Protein AF-A0AAN6XYM8-F1 (afdb_monomer)

Mean predicted aligned error: 5.73 Å

Structure (mmCIF, N/CA/C/O backbone):
data_AF-A0AAN6XYM8-F1
#
_entry.id   AF-A0AAN6XYM8-F1
#
loop_
_atom_site.group_PDB
_atom_site.id
_atom_site.type_symbol
_atom_site.label_atom_id
_atom_site.label_alt_id
_atom_site.label_comp_id
_atom_site.label_asym_id
_atom_site.label_entity_id
_atom_site.label_seq_id
_atom_site.pdbx_PDB_ins_code
_atom_site.Cartn_x
_atom_site.Cartn_y
_atom_site.Cartn_z
_atom_site.occupancy
_atom_site.B_iso_or_equiv
_atom_site.auth_seq_id
_atom_site.auth_comp_id
_atom_site.auth_asym_id
_atom_site.auth_atom_id
_atom_site.pdbx_PDB_model_num
ATOM 1 N N . TYR A 1 1 ? -2.468 -4.454 -25.060 1.00 82.56 1 TYR A N 1
ATOM 2 C CA . TYR A 1 1 ? -3.613 -3.528 -25.065 1.00 82.56 1 TYR A CA 1
ATOM 3 C C . TYR A 1 1 ? -3.500 -2.537 -23.907 1.00 82.56 1 TYR A C 1
ATOM 5 O O . TYR A 1 1 ? -3.213 -1.387 -24.192 1.00 82.56 1 TYR A O 1
ATOM 13 N N . GLU A 1 2 ? -3.559 -2.964 -22.637 1.00 93.38 2 GLU A N 1
ATOM 14 C CA . GLU A 1 2 ? -3.487 -2.045 -21.475 1.00 93.38 2 GLU A CA 1
ATOM 15 C C . GLU A 1 2 ? -2.276 -1.099 -21.460 1.00 93.38 2 GLU A C 1
ATOM 17 O O . GLU A 1 2 ? -2.447 0.108 -21.373 1.00 93.38 2 GLU A O 1
ATOM 22 N N . LEU A 1 3 ? -1.048 -1.600 -21.639 1.00 94.38 3 LEU A N 1
ATOM 23 C CA . LEU A 1 3 ? 0.147 -0.735 -21.635 1.00 94.38 3 LEU A CA 1
ATOM 24 C C . LEU A 1 3 ? 0.141 0.311 -22.767 1.00 94.38 3 LEU A C 1
ATOM 26 O O . LEU A 1 3 ? 0.687 1.397 -22.599 1.00 94.38 3 LEU A O 1
ATOM 30 N N . ALA A 1 4 ? -0.511 0.014 -23.898 1.00 94.62 4 ALA A N 1
ATOM 31 C CA . ALA A 1 4 ? -0.698 0.988 -24.972 1.00 94.62 4 ALA A CA 1
ATOM 32 C C . ALA A 1 4 ? -1.740 2.050 -24.585 1.00 94.62 4 ALA A C 1
ATOM 34 O O . ALA A 1 4 ? -1.499 3.231 -24.813 1.00 94.62 4 ALA A O 1
ATOM 35 N N . ARG A 1 5 ? -2.837 1.654 -23.922 1.00 95.88 5 ARG A N 1
ATOM 36 C CA . ARG A 1 5 ? -3.816 2.594 -23.354 1.00 95.88 5 ARG A CA 1
ATOM 37 C C . ARG A 1 5 ? -3.148 3.546 -22.356 1.00 95.88 5 ARG A C 1
ATOM 39 O O . ARG A 1 5 ? -3.278 4.756 -22.504 1.00 95.88 5 ARG A O 1
ATOM 46 N N . ILE A 1 6 ? -2.374 3.014 -21.405 1.00 96.06 6 ILE A N 1
ATOM 47 C CA . ILE A 1 6 ? -1.662 3.814 -20.392 1.00 96.06 6 ILE A CA 1
ATOM 48 C C . ILE A 1 6 ? -0.701 4.810 -21.055 1.00 96.06 6 ILE A C 1
ATOM 50 O O . ILE A 1 6 ? -0.651 5.981 -20.681 1.00 96.06 6 ILE A O 1
ATOM 54 N N . ARG A 1 7 ? 0.042 4.360 -22.074 1.00 96.25 7 ARG A N 1
ATOM 55 C CA . ARG A 1 7 ? 0.920 5.223 -22.873 1.00 96.25 7 ARG A CA 1
ATOM 56 C C . ARG A 1 7 ? 0.151 6.371 -23.518 1.00 96.25 7 ARG A C 1
ATOM 58 O O . ARG A 1 7 ? 0.602 7.510 -23.449 1.00 96.25 7 ARG A O 1
ATOM 65 N N . ASP A 1 8 ? -0.960 6.066 -24.180 1.00 95.75 8 ASP A N 1
ATOM 66 C CA . ASP A 1 8 ? -1.723 7.044 -24.954 1.00 95.75 8 ASP A CA 1
ATOM 67 C C . ASP A 1 8 ? -2.392 8.077 -24.038 1.00 95.75 8 ASP A C 1
ATOM 69 O O . ASP A 1 8 ? -2.324 9.275 -24.319 1.00 95.75 8 ASP A O 1
ATOM 73 N N . GLU A 1 9 ? -2.930 7.644 -22.894 1.00 94.69 9 GLU A N 1
ATOM 74 C CA . GLU A 1 9 ? -3.459 8.533 -21.855 1.00 94.69 9 GLU A CA 1
ATOM 75 C C . GLU A 1 9 ? -2.376 9.453 -21.278 1.00 94.69 9 GLU A C 1
ATOM 77 O O . GLU A 1 9 ? -2.573 10.669 -21.215 1.00 94.69 9 GLU A O 1
ATOM 82 N N . TYR A 1 10 ? -1.210 8.904 -20.921 1.00 95.12 10 TYR A N 1
ATOM 83 C CA . TYR A 1 10 ? -0.074 9.688 -20.431 1.00 95.12 10 TYR A CA 1
ATOM 84 C C . TYR A 1 10 ? 0.408 10.703 -21.477 1.00 95.12 10 TYR A C 1
ATOM 86 O O . TYR A 1 10 ? 0.536 11.893 -21.192 1.00 95.12 10 TYR A O 1
ATOM 94 N N . ASN A 1 11 ? 0.591 10.264 -22.725 1.00 95.75 11 ASN A N 1
ATOM 95 C CA . ASN A 1 11 ? 1.014 11.106 -23.845 1.00 95.75 11 ASN A CA 1
ATOM 96 C C . ASN A 1 11 ? 0.003 12.205 -24.208 1.00 95.75 11 ASN A C 1
ATOM 98 O O . ASN A 1 11 ? 0.381 13.178 -24.872 1.00 95.75 11 ASN A O 1
ATOM 102 N N . GLY A 1 12 ? -1.267 12.045 -23.828 1.00 94.69 12 GLY A N 1
ATOM 103 C CA . GLY A 1 12 ? -2.309 13.061 -23.964 1.00 94.69 12 GLY A CA 1
ATOM 104 C C . GLY A 1 12 ? -2.225 14.175 -22.917 1.00 94.69 12 GLY A C 1
ATOM 105 O O . GLY A 1 12 ? -2.759 15.256 -23.147 1.00 94.69 12 GLY A O 1
ATOM 106 N N . GLN A 1 13 ? -1.536 13.939 -21.797 1.00 93.19 13 GLN A N 1
ATOM 107 C CA . GLN A 1 13 ? -1.471 14.856 -20.651 1.00 93.19 13 GLN A CA 1
ATOM 108 C C . GLN A 1 13 ? -0.121 15.577 -20.522 1.00 93.19 13 GLN A C 1
ATOM 110 O O . GLN A 1 13 ? -0.019 16.542 -19.766 1.00 93.19 13 GLN A O 1
ATOM 115 N N . VAL A 1 14 ? 0.912 15.138 -21.253 1.00 93.00 14 VAL A N 1
ATOM 116 C CA . VAL A 1 14 ? 2.281 15.667 -21.127 1.00 93.00 14 VAL A CA 1
ATOM 117 C C . VAL A 1 14 ? 2.800 16.351 -22.404 1.00 93.00 14 VAL A C 1
ATOM 119 O O . VAL A 1 14 ? 2.387 16.004 -23.519 1.00 93.00 14 VAL A O 1
ATOM 122 N N . PRO A 1 15 ? 3.747 17.304 -22.281 1.00 93.06 15 PRO A N 1
ATOM 123 C CA . PRO A 1 15 ? 4.429 17.913 -23.423 1.00 93.06 15 PRO A CA 1
ATOM 124 C C . PRO A 1 15 ? 5.176 16.893 -24.295 1.00 93.06 15 PRO A C 1
ATOM 126 O O . PRO A 1 15 ? 5.577 15.831 -23.823 1.00 93.06 15 PRO A O 1
ATOM 129 N N . LEU A 1 16 ? 5.440 17.246 -25.561 1.00 91.62 16 LEU A N 1
ATOM 130 C CA . LEU A 1 16 ? 6.097 16.369 -26.548 1.00 91.62 16 LEU A CA 1
ATOM 131 C C . LEU A 1 16 ? 7.409 15.737 -26.051 1.00 91.62 16 LEU A C 1
ATOM 133 O O . LEU A 1 16 ? 7.640 14.562 -26.313 1.00 91.62 16 LEU A O 1
ATOM 137 N N . TYR A 1 17 ? 8.237 16.483 -25.314 1.00 90.62 17 TYR A N 1
ATOM 138 C CA . TYR A 1 17 ? 9.530 16.000 -24.809 1.00 90.62 17 TYR A CA 1
ATOM 139 C C . TYR A 1 17 ? 9.411 14.958 -23.683 1.00 90.62 17 TYR A C 1
ATOM 141 O O . TYR A 1 17 ? 10.385 14.274 -23.384 1.00 90.62 17 TYR A O 1
ATOM 149 N N . SER A 1 18 ? 8.239 14.835 -23.055 1.00 90.88 18 SER A N 1
ATOM 150 C CA . SER A 1 18 ? 7.957 13.849 -22.006 1.00 90.88 18 SER A CA 1
ATOM 151 C C . SER A 1 18 ? 7.205 12.628 -22.531 1.00 90.88 18 SER A C 1
ATOM 153 O O . SER A 1 18 ? 6.975 11.693 -21.770 1.00 90.88 18 SER A O 1
ATOM 155 N N . LYS A 1 19 ? 6.799 12.615 -23.808 1.00 95.38 19 LYS A N 1
ATOM 156 C CA . LYS A 1 19 ? 5.997 11.521 -24.362 1.00 95.38 19 LYS A CA 1
ATOM 157 C C . LYS A 1 19 ? 6.797 10.227 -24.464 1.00 95.38 19 LYS A C 1
ATOM 159 O O . LYS A 1 19 ? 7.953 10.204 -24.879 1.00 95.38 19 LYS A O 1
ATOM 164 N N . LEU A 1 20 ? 6.124 9.128 -24.161 1.00 95.75 20 LEU A N 1
ATOM 165 C CA . LEU A 1 20 ? 6.599 7.775 -24.404 1.00 95.75 20 LEU A CA 1
ATOM 166 C C . LEU A 1 20 ? 6.510 7.458 -25.909 1.00 95.75 20 LEU A C 1
ATOM 168 O O . LEU A 1 20 ? 5.529 7.841 -26.556 1.00 95.75 20 LEU A O 1
ATOM 172 N N . PRO A 1 21 ? 7.492 6.748 -26.492 1.00 95.44 21 PRO A N 1
ATOM 173 C CA . PRO A 1 21 ? 7.494 6.453 -27.922 1.00 95.44 21 PRO A CA 1
ATOM 174 C C . PRO A 1 21 ? 6.365 5.483 -28.309 1.00 95.44 21 PRO A C 1
ATOM 176 O O . PRO A 1 21 ? 5.918 4.677 -27.497 1.00 95.44 21 PRO A O 1
ATOM 179 N N . LEU A 1 22 ? 5.942 5.493 -29.579 1.00 92.19 22 LEU A N 1
ATOM 180 C CA . LEU A 1 22 ? 4.885 4.596 -30.092 1.00 92.19 22 LEU A CA 1
ATOM 181 C C . LEU A 1 22 ? 5.214 3.101 -29.927 1.00 92.19 22 LEU A C 1
ATOM 183 O O . LEU A 1 22 ? 4.310 2.279 -29.828 1.00 92.19 22 LEU A O 1
ATOM 187 N N . GLY A 1 23 ? 6.499 2.747 -29.875 1.00 92.44 23 GLY A N 1
ATOM 188 C CA . GLY A 1 23 ? 6.964 1.386 -29.597 1.00 92.44 23 GLY A CA 1
ATOM 189 C C . GLY A 1 23 ? 7.074 1.045 -28.108 1.00 92.44 23 GLY A C 1
ATOM 190 O O . GLY A 1 23 ? 7.662 0.020 -27.783 1.00 92.44 23 GLY A O 1
ATOM 191 N N . TRP A 1 24 ? 6.597 1.908 -27.203 1.00 95.38 24 TRP A N 1
ATOM 192 C CA . TRP A 1 24 ? 6.636 1.656 -25.765 1.00 95.38 24 TRP A CA 1
ATOM 193 C C . TRP A 1 24 ? 5.406 0.863 -25.285 1.00 95.38 24 TRP A C 1
ATOM 195 O O . TRP A 1 24 ? 4.282 1.211 -25.668 1.00 95.38 24 TRP A O 1
ATOM 205 N N . PRO A 1 25 ? 5.600 -0.122 -24.387 1.00 95.94 25 PRO A N 1
ATOM 206 C CA . PRO A 1 25 ? 6.879 -0.777 -24.104 1.00 95.94 25 PRO A CA 1
ATOM 207 C C . PRO A 1 25 ? 7.286 -1.704 -25.259 1.00 95.94 25 PRO A C 1
ATOM 209 O O . PRO A 1 25 ? 6.440 -2.134 -26.042 1.00 95.94 25 PRO A O 1
ATOM 212 N N . SER A 1 26 ? 8.582 -2.019 -25.365 1.00 95.38 26 SER A N 1
ATOM 213 C CA . SER A 1 26 ? 9.072 -2.903 -26.428 1.00 95.38 26 SER A CA 1
ATOM 214 C C . SER A 1 26 ? 8.494 -4.315 -26.296 1.00 95.38 26 SER A C 1
ATOM 216 O O . SER A 1 26 ? 8.119 -4.759 -25.207 1.00 95.38 26 SER A O 1
ATOM 218 N N . GLN A 1 27 ? 8.460 -5.058 -27.405 1.00 94.94 27 GLN A N 1
ATOM 219 C CA . GLN A 1 27 ? 7.908 -6.414 -27.411 1.00 94.94 27 GLN A CA 1
ATOM 220 C C . GLN A 1 27 ? 8.649 -7.355 -26.450 1.00 94.94 27 GLN A C 1
ATOM 222 O O . GLN A 1 27 ? 8.017 -8.207 -25.829 1.00 94.94 27 GLN A O 1
ATOM 227 N N . ASP A 1 28 ? 9.963 -7.192 -26.296 1.00 94.75 28 ASP A N 1
ATOM 228 C CA . ASP A 1 28 ? 10.749 -7.996 -25.357 1.00 94.75 28 ASP A CA 1
ATOM 229 C C . ASP A 1 28 ? 10.349 -7.707 -23.910 1.00 94.75 28 ASP A C 1
ATOM 231 O O . ASP A 1 28 ? 10.113 -8.643 -23.153 1.00 94.75 28 ASP A O 1
ATOM 235 N N . VAL A 1 29 ? 10.140 -6.435 -23.548 1.00 95.00 29 VAL A N 1
ATOM 236 C CA . VAL A 1 29 ? 9.629 -6.062 -22.220 1.00 95.00 29 VAL A CA 1
ATOM 237 C C . VAL A 1 29 ? 8.244 -6.661 -21.972 1.00 95.00 29 VAL A C 1
ATOM 239 O O . VAL A 1 29 ? 7.983 -7.173 -20.886 1.00 95.00 29 VAL A O 1
ATOM 242 N N . ILE A 1 30 ? 7.363 -6.667 -22.977 1.00 94.50 30 ILE A N 1
ATOM 243 C CA . ILE A 1 30 ? 6.043 -7.306 -22.863 1.00 94.50 30 ILE A CA 1
ATOM 244 C C . ILE A 1 30 ? 6.183 -8.811 -22.597 1.00 94.50 30 ILE A C 1
ATOM 246 O O . ILE A 1 30 ? 5.493 -9.334 -21.722 1.00 94.50 30 ILE A O 1
ATOM 250 N N . ARG A 1 31 ? 7.075 -9.515 -23.311 1.00 93.44 31 ARG A N 1
ATOM 251 C CA . ARG A 1 31 ? 7.322 -10.950 -23.072 1.00 93.44 31 ARG A CA 1
ATOM 252 C C . ARG A 1 31 ? 7.862 -11.196 -21.667 1.00 93.44 31 ARG A C 1
ATOM 254 O O . ARG A 1 31 ? 7.398 -12.115 -20.999 1.00 93.44 31 ARG A O 1
ATOM 261 N N . THR A 1 32 ? 8.782 -10.357 -21.210 1.00 91.81 32 THR A N 1
ATOM 262 C CA . THR A 1 32 ? 9.345 -10.419 -19.862 1.00 91.81 32 THR A CA 1
ATOM 263 C C . THR A 1 32 ? 8.259 -10.272 -18.792 1.00 91.81 32 THR A C 1
ATOM 265 O O . THR A 1 32 ? 8.143 -11.124 -17.913 1.00 91.81 32 THR A O 1
ATOM 268 N N . LEU A 1 33 ? 7.394 -9.258 -18.900 1.00 92.00 33 LEU A N 1
ATOM 269 C CA . LEU A 1 33 ? 6.266 -9.075 -17.978 1.00 92.00 33 LEU A CA 1
ATOM 270 C C . LEU A 1 33 ? 5.279 -10.251 -18.028 1.00 92.00 33 LEU A C 1
ATOM 272 O O . LEU A 1 33 ? 4.777 -10.680 -16.990 1.00 92.00 33 LEU A O 1
ATOM 276 N N . ALA A 1 34 ? 5.017 -10.801 -19.216 1.00 91.44 34 ALA A N 1
ATOM 277 C CA . ALA A 1 34 ? 4.151 -11.966 -19.369 1.00 91.44 34 ALA A CA 1
ATOM 278 C C . ALA A 1 34 ? 4.729 -13.208 -18.669 1.00 91.44 34 ALA A C 1
ATOM 280 O O . ALA A 1 34 ? 3.985 -13.947 -18.031 1.00 91.44 34 ALA A O 1
ATOM 281 N N . GLN A 1 35 ? 6.047 -13.416 -18.725 1.00 88.94 35 GLN A N 1
ATOM 282 C CA . GLN A 1 35 ? 6.719 -14.500 -17.998 1.00 88.94 35 GLN A CA 1
ATOM 283 C C . GLN A 1 35 ? 6.671 -14.297 -16.479 1.00 88.94 35 GLN A C 1
ATOM 285 O O . GLN A 1 35 ? 6.467 -15.255 -15.733 1.00 88.94 35 GLN A O 1
ATOM 290 N N . MET A 1 36 ? 6.817 -13.056 -16.008 1.00 86.88 36 MET A N 1
ATOM 291 C CA . MET A 1 36 ? 6.668 -12.735 -14.584 1.00 86.88 36 MET A CA 1
ATOM 292 C C . MET A 1 36 ? 5.251 -13.031 -14.078 1.00 86.88 36 MET A C 1
ATOM 294 O O . MET A 1 36 ? 5.099 -13.515 -12.958 1.00 86.88 36 MET A O 1
ATOM 298 N N . ALA A 1 37 ? 4.238 -12.819 -14.923 1.00 89.00 37 ALA A N 1
ATOM 299 C CA . ALA A 1 37 ? 2.838 -13.074 -14.600 1.00 89.00 37 ALA A CA 1
ATOM 300 C C . ALA A 1 37 ? 2.472 -14.561 -14.484 1.00 89.00 37 ALA A C 1
ATOM 302 O O . ALA A 1 37 ? 1.377 -14.874 -14.028 1.00 89.00 37 ALA A O 1
ATOM 303 N N . VAL A 1 38 ? 3.342 -15.491 -14.8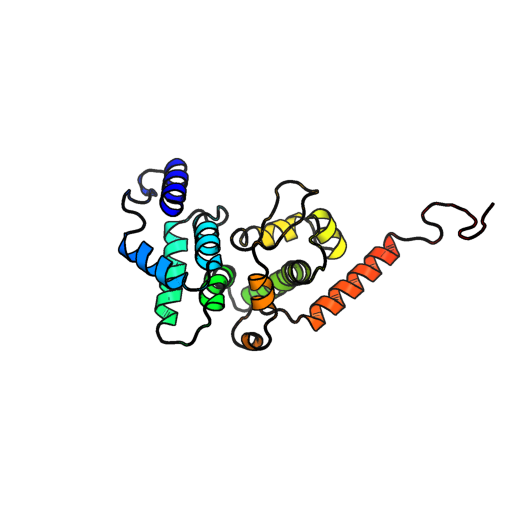86 1.00 84.25 38 VAL A N 1
ATOM 304 C CA . VAL A 1 38 ? 3.074 -16.927 -14.743 1.00 84.25 38 VAL A CA 1
ATOM 305 C C . VAL A 1 38 ? 3.638 -17.43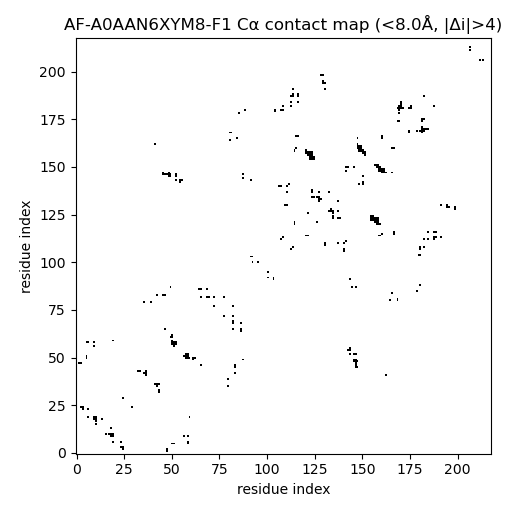1 -13.407 1.00 84.25 38 VAL A C 1
ATOM 307 O O . VAL A 1 38 ? 4.831 -17.228 -13.136 1.00 84.25 38 VAL A O 1
ATOM 310 N N . PRO A 1 39 ? 2.827 -18.112 -12.568 1.00 81.69 39 PRO A N 1
ATOM 311 C CA . PRO A 1 39 ? 1.390 -18.426 -12.720 1.00 81.69 39 PRO A CA 1
ATOM 312 C C . PRO A 1 39 ? 0.425 -17.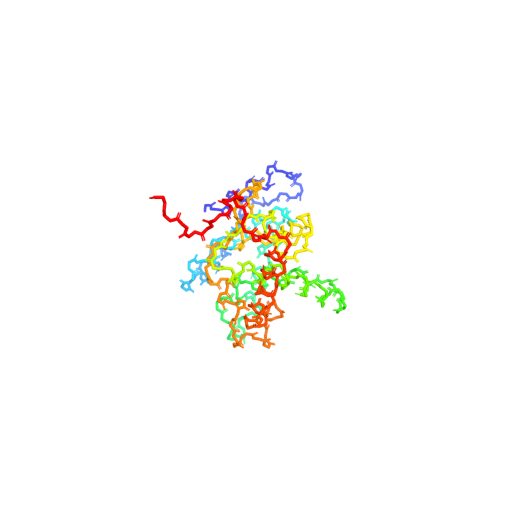377 -12.116 1.00 81.69 39 PRO A C 1
ATOM 314 O O . PRO A 1 39 ? -0.786 -17.590 -12.088 1.00 81.69 39 PRO A O 1
ATOM 317 N N . LEU A 1 40 ? 0.931 -16.266 -11.579 1.00 83.31 40 LEU A N 1
ATOM 318 C CA . LEU A 1 40 ? 0.146 -15.271 -10.845 1.00 83.31 40 LEU A CA 1
ATOM 319 C C . LEU A 1 40 ? -0.530 -14.240 -11.753 1.00 83.31 40 LEU A C 1
ATOM 321 O O . LEU A 1 40 ? -0.020 -13.144 -11.976 1.00 83.31 40 LEU A O 1
ATOM 325 N N . PHE A 1 41 ? -1.756 -14.543 -12.179 1.00 78.31 41 PHE A N 1
ATOM 326 C CA . PHE A 1 41 ? -2.600 -13.627 -12.961 1.00 78.31 41 PHE A CA 1
ATOM 327 C C . PHE A 1 41 ? -2.777 -12.235 -12.321 1.00 78.31 41 PHE A C 1
ATOM 329 O O . PHE A 1 41 ? -2.940 -11.242 -13.031 1.00 78.31 41 PHE A O 1
ATOM 336 N N . ILE A 1 42 ? -2.682 -12.139 -10.988 1.00 88.25 42 ILE A N 1
ATOM 337 C CA . ILE A 1 42 ? -2.740 -10.871 -10.245 1.00 88.25 42 ILE A CA 1
ATOM 338 C C . ILE A 1 42 ? -1.596 -9.915 -10.596 1.00 88.25 42 ILE A C 1
ATOM 340 O O . ILE A 1 42 ? -1.770 -8.700 -10.490 1.00 88.25 42 ILE A O 1
ATOM 344 N N . PHE A 1 43 ? -0.446 -10.442 -11.028 1.00 91.94 43 PHE A N 1
ATOM 345 C CA . PHE A 1 43 ? 0.752 -9.658 -11.303 1.00 91.94 43 PHE A CA 1
ATOM 346 C C . PHE A 1 43 ? 0.495 -8.686 -12.448 1.00 91.94 43 PHE A C 1
ATOM 348 O O . PHE A 1 43 ? 0.723 -7.492 -12.298 1.00 91.94 43 PHE A O 1
ATOM 355 N N . ALA A 1 44 ? -0.055 -9.171 -13.567 1.00 91.56 44 ALA A N 1
ATOM 356 C CA . ALA A 1 44 ? -0.290 -8.344 -14.748 1.00 91.56 44 ALA A CA 1
ATOM 357 C C . ALA A 1 44 ? -1.225 -7.163 -14.442 1.00 91.56 44 ALA A C 1
ATOM 359 O O . ALA A 1 44 ? -0.926 -6.027 -14.813 1.00 91.56 44 ALA A O 1
ATOM 360 N N . ALA A 1 45 ? -2.323 -7.418 -13.722 1.00 93.44 45 ALA A N 1
ATOM 361 C CA . ALA A 1 45 ? -3.263 -6.374 -13.323 1.00 93.44 45 ALA A CA 1
ATOM 362 C C . ALA A 1 45 ? -2.623 -5.379 -12.341 1.00 93.44 45 ALA A C 1
ATOM 364 O O . ALA A 1 45 ? -2.738 -4.172 -12.532 1.00 93.44 45 ALA A O 1
ATOM 365 N N . THR A 1 46 ? -1.909 -5.875 -11.328 1.00 94.94 46 THR A N 1
ATOM 366 C CA . THR A 1 46 ? -1.207 -5.044 -10.335 1.00 94.94 46 THR A CA 1
ATOM 367 C C . THR A 1 46 ? -0.151 -4.155 -10.992 1.00 94.94 46 THR A C 1
ATOM 369 O O . THR A 1 46 ? -0.097 -2.959 -10.723 1.00 94.94 46 THR A O 1
ATOM 372 N N . VAL A 1 47 ? 0.633 -4.706 -11.922 1.00 94.19 47 VAL A N 1
ATOM 373 C CA . VAL A 1 47 ? 1.641 -3.973 -12.697 1.00 94.19 47 VAL A CA 1
ATOM 374 C C . VAL A 1 47 ? 1.011 -2.901 -13.576 1.00 94.19 47 VAL A C 1
ATOM 376 O O . VAL A 1 47 ? 1.520 -1.785 -13.612 1.00 94.19 47 VAL A O 1
ATOM 379 N N . CYS A 1 48 ? -0.094 -3.197 -14.266 1.00 95.06 48 CYS A N 1
ATOM 380 C CA . CYS A 1 48 ? -0.777 -2.180 -15.068 1.00 95.06 48 CYS A CA 1
ATOM 381 C C . CYS A 1 48 ? -1.258 -1.022 -14.183 1.00 95.06 48 CYS A C 1
ATOM 383 O O . CYS A 1 48 ? -0.951 0.128 -14.494 1.00 95.06 48 CYS A O 1
ATOM 385 N N . ARG A 1 49 ? -1.895 -1.326 -13.040 1.00 95.06 49 ARG A N 1
ATOM 386 C CA . ARG A 1 49 ? -2.332 -0.302 -12.076 1.00 95.06 49 ARG A CA 1
ATOM 387 C C . ARG A 1 49 ? -1.169 0.494 -11.485 1.00 95.06 49 ARG A C 1
ATOM 389 O O . ARG A 1 49 ? -1.277 1.691 -11.258 1.00 95.06 49 ARG A O 1
ATOM 396 N N . PHE A 1 50 ? -0.039 -0.163 -11.248 1.00 94.88 50 PHE A N 1
ATOM 397 C CA . PHE A 1 50 ? 1.170 0.483 -10.747 1.00 94.88 50 PHE A CA 1
ATOM 398 C C . PHE A 1 50 ? 1.794 1.442 -11.765 1.00 94.88 50 PHE A C 1
ATOM 400 O O . PHE A 1 50 ? 2.219 2.541 -11.412 1.00 94.88 50 PHE A O 1
ATOM 407 N N . ILE A 1 51 ? 1.829 1.040 -13.034 1.00 95.50 51 ILE A N 1
ATOM 408 C CA . ILE A 1 51 ? 2.366 1.852 -14.128 1.00 95.50 51 ILE A CA 1
ATOM 409 C C . ILE A 1 51 ? 1.461 3.057 -14.422 1.00 95.50 51 ILE A C 1
ATOM 411 O O . ILE A 1 51 ? 1.971 4.129 -14.743 1.00 95.50 51 ILE A O 1
ATOM 415 N N . GLU A 1 52 ? 0.141 2.903 -14.304 1.00 93.69 52 GLU A N 1
ATOM 416 C CA . GLU A 1 52 ? -0.828 3.985 -14.532 1.00 93.69 52 GLU A CA 1
ATOM 417 C C . GLU A 1 52 ? -1.082 4.878 -13.307 1.00 93.69 52 GLU A C 1
ATOM 419 O O . GLU A 1 52 ? -1.863 5.827 -13.398 1.00 93.69 52 GLU A O 1
ATOM 424 N N . ASP A 1 53 ? -0.437 4.596 -12.170 1.00 90.31 53 ASP A N 1
ATOM 425 C CA . ASP A 1 53 ? -0.687 5.304 -10.918 1.00 90.31 53 ASP A CA 1
ATOM 426 C C . ASP A 1 53 ? -0.386 6.808 -11.052 1.00 90.31 53 ASP A C 1
ATOM 428 O O . ASP A 1 53 ? 0.760 7.261 -11.203 1.00 90.31 53 ASP A O 1
ATOM 432 N N . LYS A 1 54 ? -1.457 7.600 -10.965 1.00 85.75 54 LYS A N 1
ATOM 433 C CA . LYS A 1 54 ? -1.433 9.055 -11.128 1.00 85.75 54 LYS A CA 1
ATOM 434 C C . LYS A 1 54 ? -0.631 9.750 -10.036 1.00 85.75 54 LYS A C 1
ATOM 436 O O . LYS A 1 54 ? -0.070 10.811 -10.309 1.00 85.75 54 LYS A O 1
ATOM 441 N N . ALA A 1 55 ? -0.515 9.158 -8.844 1.00 85.12 55 ALA A N 1
ATOM 442 C CA . ALA A 1 55 ? 0.290 9.724 -7.763 1.00 85.12 55 ALA A CA 1
ATOM 443 C C . ALA A 1 55 ? 1.771 9.858 -8.154 1.00 85.12 55 ALA A C 1
ATOM 445 O O . ALA A 1 55 ? 2.463 10.748 -7.664 1.00 85.12 55 ALA A O 1
ATOM 446 N N . TRP A 1 56 ? 2.239 9.017 -9.081 1.00 84.12 56 TRP A N 1
ATOM 447 C CA . TRP A 1 56 ? 3.622 9.010 -9.552 1.00 84.12 56 TRP A CA 1
ATOM 448 C C . TRP A 1 56 ? 3.806 9.646 -10.929 1.00 84.12 56 TRP A C 1
ATOM 450 O O . TRP A 1 56 ? 4.910 10.096 -11.234 1.00 84.12 56 TRP A O 1
ATOM 460 N N . SER A 1 57 ? 2.752 9.687 -11.758 1.00 83.38 57 SER A N 1
ATOM 461 C CA . SER A 1 57 ? 2.729 10.384 -13.059 1.00 83.38 57 SER A CA 1
ATOM 462 C C . SER A 1 57 ? 3.949 10.083 -13.953 1.00 83.38 57 SER A C 1
ATOM 464 O O . SER A 1 57 ? 4.476 10.958 -14.642 1.00 83.38 57 SER A O 1
ATOM 466 N N . ASN A 1 58 ? 4.436 8.837 -13.929 1.00 91.00 58 ASN A N 1
ATOM 467 C CA . ASN A 1 58 ? 5.646 8.427 -14.645 1.00 91.00 58 ASN A CA 1
ATOM 468 C C . ASN A 1 58 ? 5.603 6.941 -15.060 1.00 91.00 58 ASN A C 1
ATOM 470 O O . ASN A 1 58 ? 6.329 6.123 -14.484 1.00 91.00 58 ASN A O 1
ATOM 474 N N . PRO A 1 59 ? 4.798 6.564 -16.074 1.00 94.94 59 PRO A N 1
ATOM 475 C CA . PRO A 1 59 ? 4.657 5.164 -16.483 1.00 94.94 59 PRO A CA 1
ATOM 476 C C . PRO A 1 59 ? 5.983 4.523 -16.908 1.00 94.94 59 PRO A C 1
ATOM 478 O O . PRO A 1 59 ? 6.259 3.369 -16.580 1.00 94.94 59 PRO A O 1
ATOM 481 N N . GLY A 1 60 ? 6.845 5.285 -17.592 1.00 94.94 60 GLY A N 1
ATOM 482 C CA . GLY A 1 60 ? 8.173 4.822 -17.998 1.00 94.94 60 GLY A CA 1
ATOM 483 C C . GLY A 1 60 ? 9.068 4.486 -16.803 1.00 94.94 60 GLY A C 1
ATOM 484 O O . GLY A 1 60 ? 9.693 3.426 -16.777 1.00 94.94 60 GLY A O 1
ATOM 485 N N . GLY A 1 61 ? 9.091 5.355 -15.790 1.00 93.75 61 GLY A N 1
ATOM 486 C CA . GLY A 1 61 ? 9.827 5.123 -14.548 1.00 93.75 61 GLY A CA 1
ATOM 487 C C . GLY A 1 61 ? 9.262 3.967 -13.725 1.00 93.75 61 GLY A C 1
ATOM 488 O O . GLY A 1 61 ? 10.037 3.155 -13.227 1.00 93.75 61 GLY A O 1
ATOM 489 N N . GLN A 1 62 ? 7.936 3.842 -13.626 1.00 95.00 62 GLN A N 1
ATOM 490 C CA . GLN A 1 62 ? 7.303 2.730 -12.906 1.00 95.00 62 GLN A CA 1
ATOM 491 C C . GLN A 1 62 ? 7.601 1.381 -13.558 1.00 95.00 62 GLN A C 1
ATOM 493 O O . GLN A 1 62 ? 7.992 0.434 -12.876 1.00 95.00 62 GLN A O 1
ATOM 498 N N . LEU A 1 63 ? 7.517 1.307 -14.889 1.00 95.81 63 LEU A N 1
ATOM 499 C CA . LEU A 1 63 ? 7.917 0.112 -15.624 1.00 95.81 63 LEU A CA 1
ATOM 500 C C . LEU A 1 63 ? 9.392 -0.227 -15.380 1.00 95.81 63 LEU A C 1
ATOM 502 O O . LEU A 1 63 ? 9.730 -1.388 -15.152 1.00 95.81 63 LEU A O 1
ATOM 506 N N . LYS A 1 64 ? 10.271 0.782 -15.382 1.00 94.00 64 LYS A N 1
ATOM 507 C CA . LYS A 1 64 ? 11.696 0.584 -15.109 1.00 94.00 64 LYS A CA 1
ATOM 508 C C . LYS A 1 64 ? 11.929 -0.024 -13.723 1.00 94.00 64 LYS A C 1
ATOM 510 O O . LYS A 1 64 ? 12.701 -0.970 -13.625 1.00 94.00 64 LYS A O 1
ATOM 515 N N . LYS A 1 65 ? 11.231 0.448 -12.682 1.00 92.31 65 LYS A N 1
ATOM 51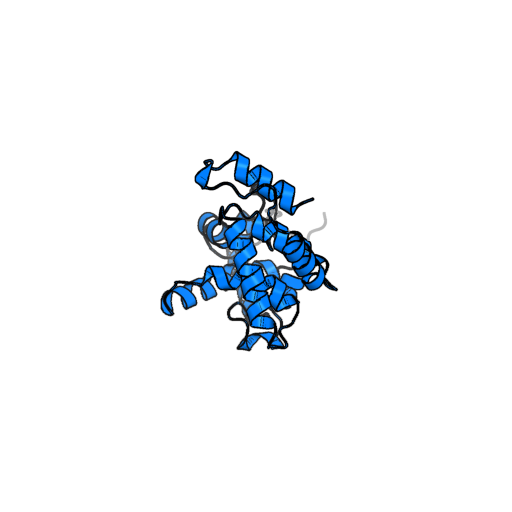6 C CA . LYS A 1 65 ? 11.340 -0.114 -11.322 1.00 92.31 65 LYS A CA 1
ATOM 517 C C . LYS A 1 65 ? 10.974 -1.599 -11.276 1.00 92.31 65 LYS A C 1
ATOM 519 O O . LYS A 1 65 ? 11.684 -2.366 -10.636 1.00 92.31 65 LYS A O 1
ATOM 524 N N . ILE A 1 66 ? 9.909 -2.016 -11.970 1.00 92.44 66 ILE A N 1
ATOM 525 C CA . ILE A 1 66 ? 9.506 -3.435 -12.039 1.00 92.44 66 ILE A CA 1
ATOM 526 C C . ILE A 1 66 ? 10.622 -4.282 -12.663 1.00 92.44 66 ILE A C 1
ATOM 528 O O . ILE A 1 66 ? 10.983 -5.328 -12.127 1.00 92.44 66 ILE A O 1
ATOM 532 N N . LEU A 1 67 ? 11.190 -3.813 -13.778 1.00 91.50 67 LEU A N 1
ATOM 533 C CA . LEU A 1 67 ? 12.262 -4.515 -14.488 1.00 91.50 67 LEU A CA 1
ATOM 534 C C . LEU A 1 67 ? 13.568 -4.549 -13.680 1.00 91.50 67 LEU A C 1
ATOM 536 O O . LEU A 1 67 ? 14.254 -5.567 -13.661 1.00 91.50 67 LEU A O 1
ATOM 540 N N . GLU A 1 68 ? 13.903 -3.465 -12.978 1.00 88.88 68 GLU A N 1
ATOM 541 C CA . GLU A 1 68 ? 15.046 -3.420 -12.059 1.00 88.88 68 GLU A CA 1
ATOM 542 C C . GLU A 1 68 ? 14.864 -4.409 -10.901 1.00 88.88 68 GLU A C 1
ATOM 544 O O . GLU A 1 68 ? 15.821 -5.086 -10.524 1.00 88.88 68 GLU A O 1
ATOM 549 N N . TYR A 1 69 ? 13.646 -4.534 -10.363 1.00 85.50 69 TYR A N 1
ATOM 550 C CA . TYR A 1 69 ? 13.342 -5.530 -9.339 1.00 85.50 69 TYR A CA 1
ATOM 551 C C . TYR A 1 69 ? 13.560 -6.939 -9.878 1.00 85.50 69 TYR A C 1
ATOM 553 O O . TYR A 1 69 ? 14.310 -7.710 -9.290 1.00 85.50 69 TYR A O 1
ATOM 561 N N . GLN A 1 70 ? 13.000 -7.249 -11.048 1.00 83.06 70 GLN A N 1
ATOM 562 C CA . GLN A 1 70 ? 13.188 -8.543 -11.698 1.00 83.06 70 GLN A CA 1
ATOM 563 C C . GLN A 1 70 ? 14.669 -8.879 -11.927 1.00 83.06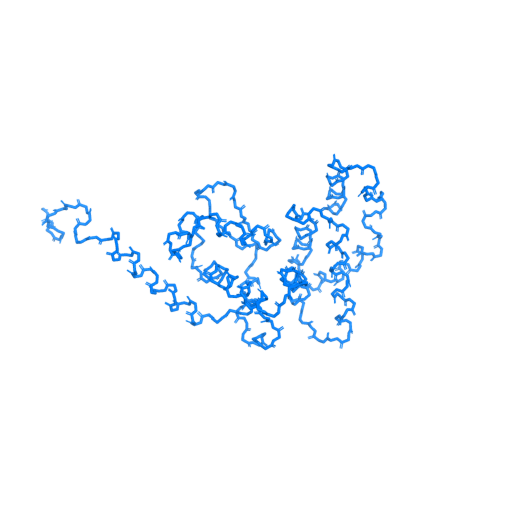 70 GLN A C 1
ATOM 565 O O . GLN A 1 70 ? 15.087 -10.003 -11.667 1.00 83.06 70 GLN A O 1
ATOM 570 N N . ALA A 1 71 ? 15.471 -7.916 -12.386 1.00 81.75 71 ALA A N 1
ATOM 571 C CA . ALA A 1 71 ? 16.896 -8.126 -12.628 1.00 81.75 71 ALA A CA 1
ATOM 572 C C . ALA A 1 71 ? 17.668 -8.432 -11.334 1.00 81.75 71 ALA A C 1
ATOM 574 O O . ALA A 1 71 ? 18.496 -9.336 -11.323 1.00 81.75 71 ALA A O 1
ATOM 575 N N . LYS A 1 72 ? 17.355 -7.741 -10.227 1.00 75.62 72 LYS A N 1
ATOM 576 C CA . LYS A 1 72 ? 17.914 -8.049 -8.894 1.00 75.62 72 LYS A CA 1
ATOM 577 C C . LYS A 1 72 ? 17.499 -9.430 -8.387 1.00 75.62 72 LYS A C 1
ATOM 579 O O . LYS A 1 72 ? 18.195 -10.027 -7.576 1.00 75.62 72 LYS A O 1
ATOM 584 N N . THR A 1 73 ? 16.357 -9.909 -8.864 1.00 66.31 73 THR A N 1
ATOM 585 C CA . THR A 1 73 ? 15.730 -11.150 -8.419 1.00 66.31 73 THR A CA 1
ATOM 586 C C . THR A 1 73 ? 16.277 -12.387 -9.132 1.00 66.31 73 THR A C 1
ATOM 588 O O . THR A 1 73 ? 16.109 -13.490 -8.630 1.00 66.31 73 THR A O 1
ATOM 591 N N . PHE A 1 74 ? 16.948 -12.234 -10.279 1.00 58.12 74 PHE A N 1
ATOM 592 C CA . PHE A 1 74 ? 17.446 -13.365 -11.078 1.00 58.12 74 PHE A CA 1
ATOM 593 C C . PHE A 1 74 ? 18.459 -14.261 -10.332 1.00 58.12 74 PHE A C 1
ATOM 595 O O . PHE A 1 74 ? 18.599 -15.423 -10.698 1.00 58.12 74 PHE A O 1
ATOM 602 N N . ASP A 1 75 ? 19.095 -13.744 -9.271 1.00 50.81 75 ASP A N 1
ATOM 603 C CA . ASP A 1 75 ? 20.038 -14.459 -8.391 1.00 50.81 75 ASP A CA 1
ATOM 604 C C . ASP A 1 75 ? 19.419 -14.920 -7.050 1.00 50.81 75 ASP A C 1
ATOM 606 O O . ASP A 1 75 ? 20.111 -15.492 -6.207 1.00 50.81 75 ASP A O 1
ATOM 610 N N . SER A 1 76 ? 18.124 -14.676 -6.810 1.00 55.72 76 SER A N 1
ATOM 611 C CA . SER A 1 76 ? 17.471 -14.970 -5.527 1.00 55.72 76 SER A CA 1
ATOM 612 C C . SER A 1 76 ? 16.163 -15.745 -5.693 1.00 55.72 76 SER A C 1
ATOM 614 O O . SER A 1 76 ? 15.348 -15.415 -6.549 1.00 55.72 76 SER A O 1
ATOM 616 N N . GLU A 1 77 ? 15.903 -16.693 -4.791 1.00 56.75 77 GLU A N 1
ATOM 617 C CA . GLU A 1 77 ? 14.600 -17.349 -4.582 1.00 56.75 77 GLU A CA 1
ATOM 618 C C . GLU A 1 77 ? 13.569 -16.365 -3.974 1.00 56.75 77 GLU A C 1
ATOM 620 O O . GLU A 1 77 ? 13.024 -16.604 -2.894 1.00 56.75 77 GLU A O 1
ATOM 625 N N . LEU A 1 78 ? 13.348 -15.198 -4.592 1.00 63.91 78 LEU A N 1
ATOM 626 C CA . LEU A 1 78 ? 12.226 -14.342 -4.204 1.00 63.91 78 LEU A CA 1
ATOM 627 C C . LEU A 1 78 ? 10.939 -15.004 -4.675 1.00 63.91 78 LEU A C 1
ATOM 629 O O . LEU A 1 78 ? 10.801 -15.440 -5.823 1.00 63.91 78 LEU A O 1
ATOM 633 N N . ASP A 1 79 ? 9.977 -15.033 -3.769 1.00 79.62 79 ASP A N 1
ATOM 634 C CA . ASP A 1 79 ? 8.644 -15.500 -4.076 1.00 79.62 79 ASP A CA 1
ATOM 635 C C . ASP A 1 79 ? 7.994 -14.519 -5.064 1.00 79.62 79 ASP A C 1
ATOM 637 O O . ASP A 1 79 ? 8.251 -13.314 -5.085 1.00 79.62 79 ASP A O 1
ATOM 641 N N . LYS A 1 80 ? 7.126 -15.023 -5.930 1.00 83.12 80 LYS A N 1
ATOM 642 C CA . LYS A 1 80 ? 6.462 -14.231 -6.963 1.00 83.12 80 LYS A CA 1
ATOM 643 C C . LYS A 1 80 ? 5.592 -13.109 -6.384 1.00 83.12 80 LYS A C 1
ATOM 645 O O . LYS A 1 80 ? 5.383 -12.094 -7.053 1.00 83.12 80 LYS A O 1
ATOM 650 N N . LEU A 1 81 ? 5.095 -13.264 -5.155 1.00 89.06 81 LEU A N 1
ATOM 651 C CA . LEU A 1 81 ? 4.417 -12.180 -4.437 1.00 89.06 81 LEU A CA 1
ATOM 652 C C . LEU A 1 81 ? 5.378 -11.038 -4.087 1.00 89.06 81 LEU A C 1
ATOM 654 O O . LEU A 1 81 ? 4.987 -9.877 -4.188 1.00 89.06 81 LEU A O 1
ATOM 658 N N . ASP A 1 82 ? 6.642 -11.344 -3.789 1.00 89.62 82 ASP A N 1
ATOM 659 C CA . ASP A 1 82 ? 7.678 -10.337 -3.544 1.00 89.62 82 ASP A CA 1
ATOM 660 C C . ASP A 1 82 ? 7.894 -9.501 -4.813 1.00 89.62 82 ASP A C 1
ATOM 662 O O . ASP A 1 82 ? 7.809 -8.274 -4.780 1.00 89.62 82 ASP A O 1
ATOM 666 N N . ALA A 1 83 ? 8.044 -10.168 -5.964 1.00 87.00 83 ALA A N 1
ATOM 667 C CA . ALA A 1 83 ? 8.165 -9.510 -7.268 1.00 87.00 83 ALA A CA 1
ATOM 668 C C . ALA A 1 83 ? 6.915 -8.700 -7.667 1.00 87.00 83 ALA A C 1
ATOM 670 O O . ALA A 1 83 ? 7.005 -7.804 -8.507 1.00 87.00 83 ALA A O 1
ATOM 671 N N . THR A 1 84 ? 5.753 -9.012 -7.083 1.00 91.00 84 THR A N 1
ATOM 672 C CA . THR A 1 84 ? 4.494 -8.296 -7.328 1.00 91.00 84 THR A CA 1
ATOM 673 C C . THR A 1 84 ? 4.375 -7.046 -6.454 1.00 91.00 84 THR A C 1
ATOM 675 O O . THR A 1 84 ? 4.000 -5.991 -6.960 1.00 91.00 84 THR A O 1
ATOM 678 N N . TYR A 1 85 ? 4.680 -7.148 -5.156 1.00 94.06 85 TYR A N 1
ATOM 679 C CA . TYR A 1 85 ? 4.343 -6.112 -4.174 1.00 94.06 85 TYR A CA 1
ATOM 680 C C . TYR A 1 85 ? 5.518 -5.263 -3.704 1.00 94.06 85 TYR A C 1
ATOM 682 O O . TYR A 1 85 ? 5.333 -4.070 -3.460 1.00 94.06 85 TYR A O 1
ATOM 690 N N . LEU A 1 86 ? 6.729 -5.812 -3.612 1.00 93.06 86 LEU A N 1
ATOM 691 C CA . LEU A 1 86 ? 7.868 -5.029 -3.137 1.00 93.06 86 LEU A CA 1
ATOM 692 C C . LEU A 1 86 ? 8.230 -3.841 -4.045 1.00 93.06 86 LEU A C 1
ATOM 694 O O . LEU A 1 86 ? 8.502 -2.778 -3.493 1.00 93.06 86 LEU A O 1
ATOM 698 N N . PRO A 1 87 ? 8.135 -3.902 -5.394 1.00 92.25 87 PRO A N 1
ATOM 699 C CA . PRO A 1 87 ? 8.347 -2.712 -6.226 1.00 92.25 87 PRO A CA 1
ATOM 700 C C . PRO A 1 87 ? 7.426 -1.534 -5.865 1.00 92.25 87 PRO A C 1
ATOM 702 O O . PRO A 1 87 ? 7.813 -0.377 -6.030 1.00 92.25 87 PRO A O 1
ATOM 705 N N . ILE A 1 88 ? 6.217 -1.832 -5.375 1.00 94.12 88 ILE A N 1
ATOM 706 C CA . ILE A 1 88 ? 5.184 -0.860 -4.991 1.00 94.12 88 ILE A CA 1
ATOM 707 C C . ILE A 1 88 ? 5.442 -0.318 -3.586 1.00 94.12 88 ILE A C 1
ATOM 709 O O . ILE A 1 88 ? 5.242 0.873 -3.344 1.00 94.12 88 ILE A O 1
ATOM 713 N N . LEU A 1 89 ? 5.879 -1.178 -2.667 1.00 95.06 89 LEU A N 1
ATOM 714 C CA . LEU A 1 89 ? 6.115 -0.825 -1.270 1.00 95.06 89 LEU A CA 1
ATOM 715 C C . LEU A 1 89 ? 7.467 -0.127 -1.084 1.00 95.06 89 LEU A C 1
ATOM 717 O O . LEU A 1 89 ? 7.530 0.952 -0.498 1.00 95.06 89 LEU A O 1
ATOM 721 N N . ASP A 1 90 ? 8.542 -0.663 -1.661 1.00 92.56 90 ASP A N 1
ATOM 722 C CA . ASP A 1 90 ? 9.899 -0.149 -1.466 1.00 92.56 90 ASP A CA 1
ATOM 723 C C . ASP A 1 90 ? 10.029 1.301 -1.936 1.00 92.56 90 ASP A C 1
ATOM 725 O O . ASP A 1 90 ? 10.656 2.121 -1.260 1.00 92.56 90 ASP A O 1
ATOM 729 N N . GLN A 1 91 ? 9.370 1.671 -3.039 1.00 91.50 91 GLN A N 1
ATOM 730 C CA . GLN A 1 91 ? 9.373 3.050 -3.542 1.00 91.50 91 GLN A CA 1
ATOM 731 C C . GLN A 1 91 ? 8.791 4.082 -2.561 1.00 91.50 91 GLN A C 1
ATOM 733 O O . GLN A 1 91 ? 9.124 5.257 -2.689 1.00 91.50 91 GLN A O 1
ATOM 738 N N . LEU A 1 92 ? 7.967 3.682 -1.578 1.00 92.81 92 LEU A N 1
ATOM 739 C CA . LEU A 1 92 ? 7.441 4.590 -0.544 1.00 92.81 92 LEU A CA 1
ATOM 740 C C . LEU A 1 92 ? 8.550 5.118 0.368 1.00 92.81 92 LEU A C 1
ATOM 742 O O . LEU A 1 92 ? 8.352 6.037 1.151 1.00 92.81 92 LEU A O 1
ATOM 746 N N . THR A 1 93 ? 9.709 4.482 0.287 1.00 93.50 93 THR A N 1
ATOM 747 C CA . THR A 1 93 ? 10.711 4.458 1.332 1.00 93.50 93 THR A CA 1
ATOM 748 C C . THR A 1 93 ? 12.108 4.764 0.767 1.00 93.50 93 THR A C 1
ATOM 750 O O . THR A 1 93 ? 13.012 5.166 1.496 1.00 93.50 93 THR A O 1
ATOM 753 N N . VAL A 1 94 ? 12.270 4.667 -0.560 1.00 90.38 94 VAL A N 1
ATOM 754 C CA . VAL A 1 94 ? 13.462 5.084 -1.312 1.00 90.38 94 VAL A CA 1
ATOM 755 C C . VAL A 1 94 ? 13.753 6.570 -1.084 1.00 90.38 94 VAL A C 1
ATOM 757 O O . VAL A 1 94 ? 12.846 7.398 -1.095 1.00 90.38 94 VAL A O 1
ATOM 760 N N . GLY A 1 95 ? 15.033 6.910 -0.902 1.00 90.81 95 GLY A N 1
ATOM 761 C CA . GLY A 1 95 ? 15.505 8.296 -0.782 1.00 90.81 95 GLY A CA 1
ATOM 762 C C . GLY A 1 95 ? 15.262 8.957 0.579 1.00 90.81 95 GLY A C 1
ATOM 763 O O . GLY A 1 95 ? 15.588 10.130 0.740 1.00 90.81 95 GLY A O 1
ATOM 764 N N . HIS A 1 96 ? 14.717 8.221 1.550 1.00 93.56 96 HIS A N 1
ATOM 765 C CA . HIS A 1 96 ? 14.461 8.702 2.905 1.00 93.56 96 HIS A CA 1
ATOM 766 C C . HIS A 1 96 ? 15.583 8.293 3.868 1.00 93.56 96 HIS A C 1
ATOM 768 O O . HIS A 1 96 ? 16.222 7.258 3.687 1.00 93.56 96 HIS A O 1
ATOM 774 N N . THR A 1 97 ? 15.807 9.093 4.912 1.00 95.75 97 THR A N 1
ATOM 775 C CA . THR A 1 97 ? 16.701 8.721 6.023 1.00 95.75 97 THR A CA 1
ATOM 776 C C . THR A 1 97 ? 16.100 7.589 6.855 1.00 95.75 97 THR A C 1
ATOM 778 O O . THR A 1 97 ? 14.886 7.387 6.832 1.00 95.75 97 THR A O 1
ATOM 781 N N . ASP A 1 98 ? 16.907 6.898 7.663 1.00 95.12 98 ASP A N 1
ATOM 782 C CA . ASP A 1 98 ? 16.424 5.804 8.524 1.00 95.12 98 ASP A CA 1
ATOM 783 C C . ASP A 1 98 ? 15.279 6.238 9.455 1.00 95.12 98 ASP A C 1
ATOM 785 O O . ASP A 1 98 ? 14.300 5.514 9.642 1.00 95.12 98 ASP A O 1
ATOM 789 N N . LEU A 1 99 ? 15.350 7.464 9.987 1.00 95.69 99 LEU A N 1
ATOM 790 C CA . LEU A 1 99 ? 14.296 8.028 10.831 1.00 95.69 99 LEU A CA 1
ATOM 791 C C . LEU A 1 99 ? 12.992 8.247 10.048 1.00 95.69 99 LEU A C 1
ATOM 793 O O . LEU A 1 99 ? 11.909 7.922 10.532 1.00 95.69 99 LEU A O 1
ATOM 797 N N . GLN A 1 100 ? 13.090 8.794 8.834 1.00 95.94 100 GLN A N 1
ATOM 798 C CA . GLN A 1 100 ? 11.933 9.007 7.962 1.00 95.94 100 GLN A CA 1
ATOM 799 C C . GLN A 1 100 ? 11.330 7.676 7.508 1.00 95.94 100 GLN A C 1
ATOM 801 O O . GLN A 1 100 ? 10.114 7.514 7.550 1.00 95.94 100 GLN A O 1
ATOM 806 N N . ARG A 1 101 ? 12.176 6.711 7.137 1.00 95.81 101 ARG A N 1
ATOM 807 C CA . ARG A 1 101 ? 11.797 5.340 6.787 1.00 95.81 101 ARG A CA 1
ATOM 808 C C . ARG A 1 101 ? 11.024 4.677 7.921 1.00 95.81 101 ARG A C 1
ATOM 810 O O . ARG A 1 101 ? 9.908 4.225 7.696 1.00 95.81 101 ARG A O 1
ATOM 817 N N . SER A 1 102 ? 11.564 4.691 9.140 1.00 96.50 102 SER A N 1
ATOM 818 C CA . SER A 1 102 ? 10.894 4.132 10.323 1.00 96.50 102 SER A CA 1
ATOM 819 C C . SER A 1 102 ? 9.509 4.749 10.542 1.00 96.50 102 SER A C 1
ATOM 821 O O . SER A 1 102 ? 8.526 4.033 10.738 1.00 96.50 102 SER A O 1
ATOM 823 N N . ARG A 1 103 ? 9.400 6.076 10.401 1.00 96.00 103 ARG A N 1
ATOM 824 C CA . ARG A 1 103 ? 8.123 6.789 10.497 1.00 96.00 103 ARG A CA 1
ATOM 825 C C . ARG A 1 103 ? 7.133 6.384 9.402 1.00 96.00 103 ARG A C 1
ATOM 827 O O . ARG A 1 103 ? 5.974 6.137 9.709 1.00 96.00 103 ARG A O 1
ATOM 834 N N . ILE A 1 104 ? 7.579 6.294 8.149 1.00 95.50 104 ILE A N 1
ATOM 835 C CA . ILE A 1 104 ? 6.743 5.866 7.016 1.00 95.50 104 ILE A CA 1
ATOM 836 C C . ILE A 1 104 ? 6.217 4.450 7.244 1.00 95.50 104 ILE A C 1
ATOM 838 O O . ILE A 1 104 ? 5.037 4.203 7.022 1.00 95.50 104 ILE A O 1
ATOM 842 N N . LEU A 1 105 ? 7.070 3.539 7.715 1.00 96.81 105 LEU A N 1
ATOM 843 C CA . LEU A 1 105 ? 6.690 2.159 8.001 1.00 96.81 105 LEU A CA 1
ATOM 844 C C . LEU A 1 105 ? 5.679 2.074 9.150 1.00 96.81 105 LEU A C 1
ATOM 846 O O . LEU A 1 105 ? 4.704 1.340 9.038 1.00 96.81 105 LEU A O 1
ATOM 850 N N . ALA A 1 106 ? 5.873 2.829 10.234 1.00 95.56 106 ALA A N 1
ATOM 851 C CA . ALA A 1 106 ? 4.907 2.889 11.332 1.00 95.56 106 ALA A CA 1
ATOM 852 C C . ALA A 1 106 ? 3.545 3.420 10.851 1.00 95.56 106 ALA A C 1
ATOM 854 O O . ALA A 1 106 ? 2.531 2.745 10.990 1.00 95.56 106 ALA A O 1
ATOM 855 N N . GLU A 1 107 ? 3.540 4.571 10.174 1.00 94.62 107 GLU A N 1
ATOM 856 C CA . GLU A 1 107 ? 2.317 5.189 9.648 1.00 94.62 107 GLU A CA 1
ATOM 857 C C . GLU A 1 107 ? 1.624 4.312 8.588 1.00 94.62 107 GLU A C 1
ATOM 859 O O . GLU A 1 107 ? 0.397 4.299 8.501 1.00 94.62 107 GLU A O 1
ATOM 864 N N . PHE A 1 108 ? 2.390 3.565 7.784 1.00 96.56 108 PHE A N 1
ATOM 865 C CA . PHE A 1 108 ? 1.843 2.575 6.859 1.00 96.56 108 PHE A CA 1
ATOM 866 C C . PHE A 1 108 ? 1.097 1.484 7.620 1.00 96.56 108 PHE A C 1
ATOM 868 O O . PHE A 1 108 ? -0.054 1.210 7.295 1.00 96.56 108 PHE A O 1
ATOM 875 N N . ARG A 1 109 ? 1.722 0.869 8.630 1.00 96.62 109 ARG A N 1
ATOM 876 C CA . ARG A 1 109 ? 1.106 -0.241 9.365 1.00 96.62 109 ARG A CA 1
ATOM 877 C C . ARG A 1 109 ? -0.122 0.221 10.157 1.00 96.62 109 ARG A C 1
ATOM 879 O O . ARG A 1 109 ? -1.132 -0.473 10.133 1.00 96.62 109 ARG A O 1
ATOM 886 N N . ASP A 1 110 ? -0.093 1.428 10.723 1.00 95.00 110 ASP A N 1
ATOM 887 C CA . ASP A 1 110 ? -1.219 2.029 11.457 1.00 95.00 110 ASP A CA 1
ATOM 888 C C . ASP A 1 110 ? -2.472 2.259 10.606 1.00 95.00 110 ASP A C 1
ATOM 890 O O . ASP A 1 110 ? -3.581 2.291 11.136 1.00 95.00 110 ASP A O 1
ATOM 894 N N . VAL A 1 111 ? -2.317 2.392 9.287 1.00 95.75 111 VAL A N 1
ATOM 895 C CA . VAL A 1 111 ? -3.436 2.585 8.357 1.00 95.75 111 VAL A CA 1
ATOM 896 C C . VAL A 1 111 ? -3.751 1.304 7.587 1.00 95.75 111 VAL A C 1
ATOM 898 O O . VAL A 1 111 ? -4.895 0.849 7.564 1.00 95.75 111 VAL A O 1
ATOM 901 N N . VAL A 1 112 ? -2.747 0.708 6.947 1.00 97.00 112 VAL A N 1
ATOM 902 C CA . VAL A 1 112 ? -2.909 -0.448 6.059 1.00 97.00 112 VAL A CA 1
ATOM 903 C C . VAL A 1 112 ? -3.142 -1.731 6.849 1.00 97.00 112 VAL A C 1
ATOM 905 O O . VAL A 1 112 ? -3.956 -2.541 6.417 1.00 97.00 112 VAL A O 1
ATOM 908 N N . GLY A 1 113 ? -2.525 -1.896 8.024 1.00 96.12 113 GLY A N 1
ATOM 909 C CA . GLY A 1 113 ? -2.754 -3.048 8.905 1.00 96.12 113 GLY A CA 1
ATOM 910 C C . GLY A 1 113 ? -4.229 -3.240 9.233 1.00 96.12 113 GLY A C 1
ATOM 911 O O . GLY A 1 113 ? -4.796 -4.277 8.888 1.00 96.12 113 GLY A O 1
ATOM 912 N N . PRO A 1 114 ? -4.908 -2.222 9.782 1.00 95.00 114 PRO A N 1
ATOM 913 C CA . PRO A 1 114 ? -6.351 -2.254 9.954 1.00 95.00 114 PRO A CA 1
ATOM 914 C C . PRO A 1 114 ? -7.125 -2.592 8.676 1.00 95.00 114 PRO A C 1
ATOM 916 O O . PRO A 1 114 ? -7.990 -3.463 8.704 1.00 95.00 114 PRO A O 1
ATOM 919 N N . ILE A 1 115 ? -6.804 -1.959 7.543 1.00 96.25 115 ILE A N 1
ATOM 920 C CA . ILE A 1 115 ? -7.513 -2.177 6.270 1.00 96.25 115 ILE A CA 1
ATOM 921 C C . ILE A 1 115 ? -7.442 -3.640 5.820 1.00 96.25 115 ILE A C 1
ATOM 923 O O . ILE A 1 115 ? -8.449 -4.175 5.357 1.00 96.25 115 ILE A O 1
ATOM 927 N N . VAL A 1 116 ? -6.286 -4.295 5.962 1.00 96.62 116 VAL A N 1
ATOM 928 C CA . VAL A 1 116 ? -6.116 -5.692 5.528 1.00 96.62 116 VAL A CA 1
ATOM 929 C C . VAL A 1 116 ? -6.652 -6.716 6.532 1.00 96.62 116 VAL A C 1
ATOM 931 O O . VAL A 1 116 ? -6.898 -7.861 6.153 1.00 96.62 116 VAL A O 1
ATOM 934 N N . LEU A 1 117 ? -6.855 -6.325 7.794 1.00 96.25 117 LEU A N 1
ATOM 935 C CA . LEU A 1 117 ? -7.347 -7.204 8.864 1.00 96.25 117 LEU A CA 1
ATOM 936 C C . LEU A 1 117 ? -8.845 -7.054 9.160 1.00 96.25 117 LEU A C 1
ATOM 938 O O . LEU A 1 117 ? -9.435 -7.923 9.805 1.00 96.25 117 LEU A O 1
ATOM 942 N N . LEU A 1 118 ? -9.481 -5.971 8.710 1.00 94.81 118 LEU A N 1
ATOM 943 C CA . LEU A 1 118 ? -10.916 -5.766 8.881 1.00 94.81 118 LEU A CA 1
ATOM 944 C C . LEU A 1 118 ? -11.720 -6.870 8.183 1.00 94.81 118 LEU A C 1
ATOM 946 O O . LEU A 1 118 ? -11.586 -7.105 6.984 1.00 94.81 118 LEU A O 1
ATOM 950 N N . ALA A 1 119 ? -12.637 -7.492 8.928 1.00 91.62 119 ALA A N 1
ATOM 951 C CA . ALA A 1 119 ? -13.521 -8.528 8.395 1.00 91.62 119 ALA A CA 1
ATOM 952 C C . ALA A 1 119 ? -14.443 -8.010 7.279 1.00 91.62 119 ALA A C 1
ATOM 954 O O . ALA A 1 119 ? -14.849 -8.774 6.404 1.00 91.62 119 ALA A O 1
ATOM 955 N N . GLN A 1 120 ? -14.798 -6.722 7.323 1.00 93.75 120 GLN A N 1
ATOM 956 C CA . GLN A 1 120 ? -15.552 -6.031 6.283 1.00 93.75 120 GLN A CA 1
ATOM 957 C C . GLN A 1 120 ? -14.869 -4.698 5.947 1.00 93.75 120 GLN A C 1
ATOM 959 O O . GLN A 1 120 ? -14.587 -3.925 6.867 1.00 93.75 120 GLN A O 1
ATOM 964 N N . PRO A 1 121 ? -14.634 -4.401 4.655 1.00 95.75 121 PRO A N 1
ATOM 965 C CA . PRO A 1 121 ? -14.101 -3.118 4.218 1.00 95.75 121 PRO A CA 1
ATOM 966 C C . PRO A 1 121 ? -14.938 -1.938 4.717 1.00 95.75 121 PRO A C 1
ATOM 968 O O . PRO A 1 121 ? -16.168 -1.963 4.640 1.00 95.75 121 PRO A O 1
ATOM 971 N N . LEU A 1 122 ? -14.272 -0.880 5.179 1.00 96.06 122 LEU A N 1
ATOM 972 C CA . LEU A 1 122 ? -14.921 0.310 5.725 1.00 96.06 122 LEU A CA 1
ATOM 973 C C . LEU A 1 122 ? -14.756 1.531 4.805 1.00 96.06 122 LEU A C 1
ATOM 975 O O . LEU A 1 122 ? -13.710 1.684 4.167 1.00 96.06 122 LEU A O 1
ATOM 979 N N . PRO A 1 123 ? -15.761 2.430 4.750 1.00 96.06 123 PRO A N 1
ATOM 980 C CA . PRO A 1 123 ? -15.617 3.759 4.157 1.00 96.06 123 PRO A CA 1
ATOM 981 C C . PRO A 1 123 ? -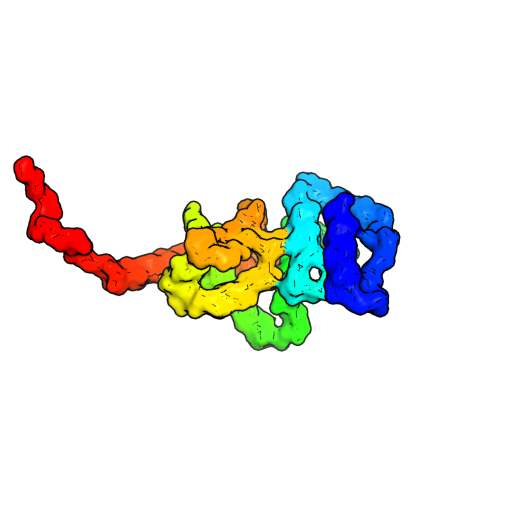14.488 4.562 4.797 1.00 96.06 123 PRO A C 1
ATOM 983 O O . PRO A 1 123 ? -14.212 4.403 5.988 1.00 96.06 123 PRO A O 1
ATOM 986 N N . MET A 1 124 ? -13.886 5.475 4.030 1.00 94.00 124 MET A N 1
ATOM 987 C CA . MET A 1 124 ? -12.786 6.337 4.488 1.00 94.00 124 MET A CA 1
ATOM 988 C C . MET A 1 124 ? -13.119 7.058 5.803 1.00 94.00 124 MET A C 1
ATOM 990 O O . MET A 1 124 ? -12.310 7.083 6.728 1.00 94.00 124 MET A O 1
ATOM 994 N N . LEU A 1 125 ? -14.335 7.601 5.922 1.00 94.31 125 LEU A N 1
ATOM 995 C CA . LEU A 1 125 ? -14.771 8.306 7.132 1.00 94.31 125 LEU A CA 1
ATOM 996 C C . LEU A 1 125 ? -14.938 7.372 8.339 1.00 94.31 125 LEU A C 1
ATOM 998 O O . LEU A 1 125 ? -14.682 7.778 9.472 1.00 94.31 125 LEU A O 1
ATOM 1002 N N . SER A 1 126 ? -15.347 6.124 8.112 1.00 95.25 126 SER A N 1
ATOM 1003 C CA . SER A 1 126 ? -15.451 5.112 9.167 1.00 95.25 126 SER A CA 1
ATOM 1004 C C . SER A 1 126 ? -14.071 4.638 9.620 1.00 95.25 126 SER A C 1
ATOM 1006 O O . SER A 1 126 ? -13.851 4.510 10.820 1.00 95.25 126 SER A O 1
ATOM 1008 N N . LEU A 1 127 ? -13.133 4.447 8.683 1.00 95.31 127 LEU A N 1
ATOM 1009 C CA . LEU A 1 127 ? -11.728 4.161 8.989 1.00 95.31 127 LEU A CA 1
ATOM 1010 C C . LEU A 1 127 ? -11.111 5.289 9.819 1.00 95.31 127 LEU A C 1
ATOM 1012 O O . LEU A 1 127 ? -10.533 5.023 10.864 1.00 95.31 127 LEU A O 1
ATOM 1016 N N . ALA A 1 128 ? -11.303 6.544 9.409 1.00 95.06 128 ALA A N 1
ATOM 1017 C CA . ALA A 1 128 ? -10.806 7.712 10.134 1.00 95.06 128 ALA A CA 1
ATOM 1018 C C . ALA A 1 128 ? -11.290 7.758 11.587 1.00 95.06 128 ALA A C 1
ATOM 1020 O O . ALA A 1 128 ? -10.499 7.968 12.502 1.00 95.06 128 ALA A O 1
ATOM 1021 N N . ARG A 1 129 ? -12.586 7.503 11.806 1.00 94.94 129 ARG A N 1
ATOM 1022 C CA . ARG A 1 129 ? -13.174 7.455 13.151 1.00 94.94 129 ARG A CA 1
ATOM 1023 C C . ARG A 1 129 ? -12.665 6.281 13.978 1.00 94.94 129 ARG A C 1
ATOM 1025 O O . ARG A 1 129 ? -12.414 6.455 15.161 1.00 94.94 129 ARG A O 1
ATOM 1032 N N . LEU A 1 130 ? -12.536 5.100 13.375 1.00 95.38 130 LEU A N 1
ATOM 1033 C CA . LEU A 1 130 ? -12.057 3.910 14.073 1.00 95.38 130 LEU A CA 1
ATOM 1034 C C . LEU A 1 130 ? -10.588 4.057 14.484 1.00 95.38 130 LEU A C 1
ATOM 1036 O O . LEU A 1 130 ? -10.225 3.712 15.601 1.00 95.38 130 LEU A O 1
ATOM 1040 N N . LEU A 1 131 ? -9.748 4.565 13.586 1.00 94.12 131 LEU A N 1
ATOM 1041 C CA . LEU A 1 131 ? -8.310 4.685 13.819 1.00 94.12 131 LEU A CA 1
ATOM 1042 C C . LEU A 1 131 ? -7.928 5.932 14.617 1.00 94.12 131 LEU A C 1
ATOM 1044 O O . LEU A 1 131 ? -6.795 6.015 15.080 1.00 94.12 131 LEU A O 1
ATOM 1048 N N . ASP A 1 132 ? -8.864 6.869 14.790 1.00 94.00 132 ASP A N 1
ATOM 1049 C CA . ASP A 1 132 ? -8.609 8.198 15.354 1.00 94.00 132 ASP A CA 1
ATOM 1050 C C . ASP A 1 132 ? -7.525 8.953 14.554 1.00 94.00 132 ASP A C 1
ATOM 1052 O O . ASP A 1 132 ? -6.606 9.568 15.092 1.00 94.00 132 ASP A O 1
ATOM 1056 N N . ILE A 1 133 ? -7.617 8.861 13.219 1.00 94.88 133 ILE A N 1
ATOM 1057 C CA . ILE A 1 133 ? -6.695 9.491 12.263 1.00 94.88 133 ILE A CA 1
ATOM 1058 C C . ILE A 1 133 ? -7.509 10.378 11.311 1.00 94.88 133 ILE A C 1
ATOM 1060 O O . ILE A 1 133 ? -8.519 9.920 10.770 1.00 94.88 133 ILE A O 1
ATOM 1064 N N . PRO A 1 134 ? -7.083 11.626 11.029 1.00 95.12 134 PRO A N 1
ATOM 1065 C CA . PRO A 1 134 ? -7.793 12.494 10.094 1.00 95.12 134 PRO A CA 1
ATOM 1066 C C . PRO A 1 134 ? -7.974 11.849 8.704 1.00 95.12 134 PRO A C 1
ATOM 1068 O O . PRO A 1 134 ? -7.011 11.285 8.173 1.00 95.12 134 PRO A O 1
ATOM 1071 N N . PRO A 1 135 ? -9.151 11.986 8.053 1.00 93.38 135 PRO A N 1
ATOM 1072 C CA . PRO A 1 135 ? -9.394 11.413 6.724 1.00 93.38 135 PRO A CA 1
ATOM 1073 C C . PRO A 1 135 ? -8.369 11.850 5.673 1.00 93.38 135 PRO A C 1
ATOM 1075 O O . PRO A 1 135 ? -7.972 11.056 4.828 1.00 93.38 135 PRO A O 1
ATOM 1078 N N . THR A 1 136 ? -7.902 13.098 5.745 1.00 92.62 136 THR A N 1
ATOM 1079 C CA . THR A 1 136 ? -6.871 13.642 4.848 1.00 92.62 136 THR A CA 1
ATOM 1080 C C . THR A 1 136 ? -5.529 12.936 5.019 1.00 92.62 136 THR A C 1
ATOM 1082 O O . THR A 1 136 ? -4.850 12.666 4.030 1.00 92.62 136 THR A O 1
ATOM 1085 N N . THR A 1 137 ? -5.166 12.586 6.256 1.00 93.25 137 THR A N 1
ATOM 1086 C CA . THR A 1 137 ? -3.961 11.810 6.559 1.00 93.25 137 THR A CA 1
ATOM 1087 C C . THR A 1 137 ? -4.086 10.400 5.997 1.00 93.25 137 THR A C 1
ATOM 1089 O O . THR A 1 137 ? -3.189 9.972 5.276 1.00 93.25 137 THR A O 1
ATOM 1092 N N . ILE A 1 138 ? -5.205 9.704 6.244 1.00 94.44 138 ILE A N 1
ATOM 1093 C CA . ILE A 1 138 ? -5.440 8.362 5.681 1.00 94.44 138 ILE A CA 1
ATOM 1094 C C . ILE A 1 138 ? -5.387 8.414 4.154 1.00 94.44 138 ILE A C 1
ATOM 1096 O O . ILE A 1 138 ? -4.627 7.669 3.543 1.00 94.44 138 ILE A O 1
ATOM 1100 N N . HIS A 1 139 ? -6.129 9.332 3.531 1.00 91.94 139 HIS A N 1
ATOM 1101 C CA . HIS A 1 139 ? -6.144 9.486 2.080 1.00 91.94 139 HIS A CA 1
ATOM 1102 C C . HIS A 1 139 ? -4.737 9.718 1.520 1.00 91.94 139 HIS A C 1
ATOM 1104 O O . HIS A 1 139 ? -4.332 9.023 0.593 1.00 91.94 139 HIS A O 1
ATOM 1110 N N . GLY A 1 140 ? -3.954 10.621 2.120 1.00 91.12 140 GLY A N 1
ATOM 1111 C CA . GLY A 1 140 ? -2.573 10.877 1.709 1.00 91.12 140 GLY A CA 1
ATOM 1112 C C . GLY A 1 140 ? -1.666 9.644 1.800 1.00 91.12 140 GLY A C 1
ATOM 1113 O O . GLY A 1 140 ? -0.806 9.466 0.942 1.00 91.12 140 GLY A O 1
ATOM 1114 N N . LYS A 1 141 ? -1.873 8.767 2.794 1.00 91.31 141 LYS A N 1
ATOM 1115 C CA . LYS A 1 141 ? -1.125 7.503 2.925 1.00 91.31 141 LYS A CA 1
ATOM 1116 C C . LYS A 1 141 ? -1.534 6.456 1.904 1.00 91.31 141 LYS A C 1
ATOM 1118 O O . LYS A 1 141 ? -0.677 5.750 1.381 1.00 91.31 141 LYS A O 1
ATOM 1123 N N . LEU A 1 142 ? -2.823 6.373 1.605 1.00 93.75 142 LEU A N 1
ATOM 1124 C CA . LEU A 1 142 ? -3.337 5.408 0.642 1.00 93.75 142 LEU A CA 1
ATOM 1125 C C . LEU A 1 142 ? -3.111 5.850 -0.807 1.00 93.75 142 LEU A C 1
ATOM 1127 O O . LEU A 1 142 ? -3.050 5.002 -1.689 1.00 93.75 142 LEU A O 1
ATOM 1131 N N . ASN A 1 143 ? -2.928 7.147 -1.067 1.00 88.69 143 ASN A N 1
ATOM 1132 C CA . ASN A 1 143 ? -2.859 7.689 -2.424 1.00 88.69 143 ASN A CA 1
ATOM 1133 C C . ASN A 1 143 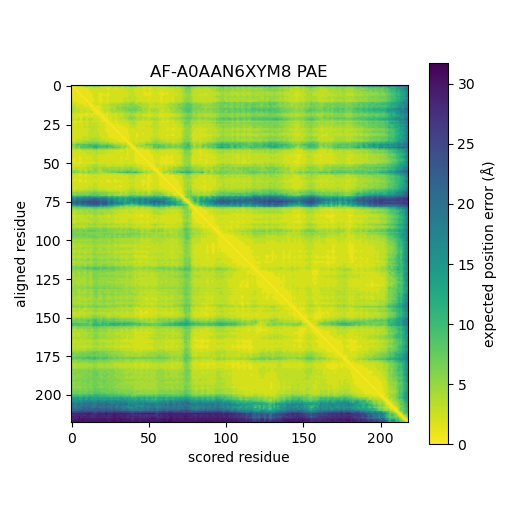? -1.732 7.102 -3.293 1.00 88.69 143 ASN A C 1
ATOM 1135 O O . ASN A 1 143 ? -1.833 7.154 -4.506 1.00 88.69 143 ASN A O 1
ATOM 1139 N N . SER A 1 144 ? -0.677 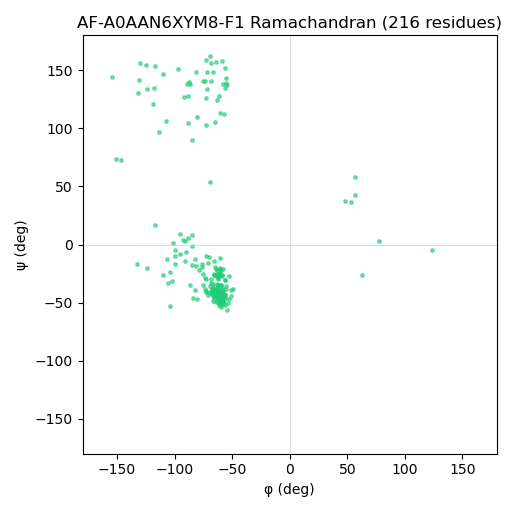6.530 -2.712 1.00 88.50 144 SER A N 1
ATOM 1140 C CA . SER A 1 144 ? 0.402 5.873 -3.474 1.00 88.50 144 SER A CA 1
ATOM 1141 C C . SER A 1 144 ? 0.223 4.353 -3.609 1.00 88.50 144 SER A C 1
ATOM 1143 O O . SER A 1 144 ? 1.151 3.659 -4.028 1.00 88.50 144 SER A O 1
ATOM 1145 N N . LEU A 1 145 ? -0.937 3.826 -3.201 1.00 94.62 145 LEU A N 1
ATOM 1146 C CA . LEU A 1 145 ? -1.266 2.400 -3.139 1.00 94.62 145 LEU A CA 1
ATOM 1147 C C . LEU A 1 145 ? -2.429 2.016 -4.071 1.00 94.62 145 LEU A C 1
ATOM 1149 O O . LEU A 1 145 ? -2.965 0.916 -3.940 1.00 94.62 145 LEU A O 1
ATOM 1153 N N . HIS A 1 146 ? -2.787 2.854 -5.055 1.00 92.94 146 HIS A N 1
ATOM 1154 C CA . HIS A 1 146 ? -3.844 2.564 -6.051 1.00 92.94 146 HIS A CA 1
ATOM 1155 C C . HIS A 1 146 ? -3.562 1.324 -6.910 1.00 92.94 146 HIS A C 1
ATOM 1157 O O . HIS A 1 146 ? -4.428 0.838 -7.629 1.00 92.94 146 HIS A O 1
ATOM 1163 N N . SER A 1 147 ? -2.347 0.783 -6.857 1.00 93.88 147 SER A N 1
ATOM 1164 C CA . SER A 1 147 ? -2.008 -0.484 -7.510 1.00 93.88 147 SER A CA 1
ATOM 1165 C C . SER A 1 147 ? -2.544 -1.719 -6.786 1.00 93.88 147 SER A C 1
ATOM 1167 O O . SER A 1 147 ? -2.779 -2.750 -7.420 1.00 93.88 147 SER A O 1
ATOM 1169 N N . VAL A 1 148 ? -2.768 -1.610 -5.475 1.00 96.00 148 VAL A N 1
ATOM 1170 C CA . VAL A 1 148 ? -3.141 -2.721 -4.583 1.00 96.00 148 VAL A CA 1
ATOM 1171 C C . VAL A 1 148 ? -4.443 -2.470 -3.820 1.00 96.00 148 VAL A C 1
ATOM 1173 O O . VAL A 1 148 ? -5.101 -3.430 -3.410 1.00 96.00 148 VAL A O 1
ATOM 1176 N N . LEU A 1 149 ? -4.859 -1.206 -3.707 1.00 96.00 149 LEU A N 1
ATOM 1177 C CA . LEU A 1 149 ? -6.099 -0.772 -3.076 1.00 96.00 149 LEU A CA 1
ATOM 1178 C C . LEU A 1 149 ? -7.019 -0.060 -4.070 1.00 96.00 149 LEU A C 1
ATOM 1180 O O . LEU A 1 149 ? -6.596 0.839 -4.790 1.00 96.00 149 LEU A O 1
ATOM 1184 N N . ASP A 1 150 ? -8.295 -0.425 -4.039 1.00 94.19 150 ASP A N 1
ATOM 1185 C CA . ASP A 1 150 ? -9.388 0.365 -4.593 1.00 94.19 150 ASP A CA 1
ATOM 1186 C C . ASP A 1 150 ? -9.759 1.459 -3.583 1.00 94.19 150 ASP A C 1
ATOM 1188 O O . ASP A 1 150 ? -10.262 1.172 -2.489 1.00 94.19 150 ASP A O 1
ATOM 1192 N N . ILE A 1 151 ? -9.447 2.708 -3.932 1.00 92.88 151 ILE A N 1
ATOM 1193 C CA . ILE A 1 151 ? -9.636 3.885 -3.082 1.00 92.88 151 ILE A CA 1
ATOM 1194 C C . ILE A 1 151 ? -10.703 4.765 -3.738 1.00 92.88 151 ILE A C 1
ATOM 1196 O O . ILE A 1 151 ? -10.396 5.544 -4.647 1.00 92.88 151 ILE A O 1
ATOM 1200 N N . PRO A 1 152 ? -11.968 4.658 -3.305 1.00 90.50 152 PRO A N 1
ATOM 1201 C CA . PRO A 1 152 ? -13.051 5.375 -3.950 1.00 90.50 152 PRO A CA 1
ATOM 1202 C C . PRO A 1 152 ? -12.988 6.877 -3.656 1.00 90.50 152 PRO A C 1
ATOM 1204 O O . PRO A 1 152 ? -12.613 7.304 -2.566 1.00 90.50 152 PRO A O 1
ATOM 1207 N N . SER A 1 153 ? -13.436 7.689 -4.617 1.00 86.25 153 SER A N 1
ATOM 1208 C CA . SER A 1 153 ? -13.619 9.135 -4.417 1.00 86.25 153 SER A CA 1
ATOM 1209 C C . SER A 1 153 ? -14.874 9.479 -3.606 1.00 86.25 153 SER A C 1
ATOM 1211 O O . SER A 1 153 ? -15.008 10.606 -3.146 1.00 86.25 153 SER A O 1
ATOM 1213 N N . ALA A 1 154 ? -15.812 8.537 -3.471 1.00 88.19 154 ALA A N 1
ATOM 1214 C CA . ALA A 1 154 ? -17.047 8.728 -2.720 1.00 88.19 154 ALA A CA 1
ATOM 1215 C C . ALA A 1 154 ? -16.855 8.366 -1.240 1.00 88.19 154 ALA A C 1
ATOM 1217 O O . ALA A 1 154 ? -16.451 7.248 -0.922 1.00 88.19 154 ALA A O 1
ATOM 1218 N N . ASP A 1 155 ? -17.233 9.275 -0.340 1.00 83.56 155 ASP A N 1
ATOM 1219 C CA . ASP A 1 155 ? -17.012 9.147 1.110 1.00 83.56 155 ASP A CA 1
ATOM 1220 C C . ASP A 1 155 ? -17.684 7.927 1.762 1.00 83.56 155 ASP A C 1
ATOM 1222 O O . ASP A 1 155 ? -17.256 7.471 2.824 1.00 83.56 155 ASP A O 1
ATOM 1226 N N . ASN A 1 156 ? -18.754 7.410 1.153 1.00 88.00 156 ASN A N 1
ATOM 1227 C CA . ASN A 1 156 ? -19.535 6.276 1.650 1.00 88.00 156 ASN A CA 1
ATOM 1228 C C . ASN A 1 156 ? -19.110 4.925 1.055 1.00 88.00 156 ASN A C 1
ATOM 1230 O O . ASN A 1 156 ? -19.603 3.886 1.496 1.00 88.00 156 ASN A O 1
ATOM 1234 N N . ALA A 1 157 ? -18.222 4.922 0.063 1.00 94.06 157 ALA A N 1
ATOM 1235 C CA . ALA A 1 157 ? -17.707 3.700 -0.527 1.00 94.06 157 ALA A CA 1
ATOM 1236 C C . ALA A 1 157 ? -16.476 3.221 0.265 1.00 94.06 157 ALA A C 1
ATOM 1238 O O . ALA A 1 157 ? -15.662 4.038 0.702 1.00 94.06 157 ALA A O 1
ATOM 1239 N N . PRO A 1 158 ? -16.328 1.905 0.492 1.00 96.25 158 PRO A N 1
ATOM 1240 C CA . PRO A 1 158 ? -15.235 1.389 1.298 1.00 96.25 158 PRO A CA 1
ATOM 1241 C C . PRO A 1 158 ? -13.932 1.261 0.515 1.00 96.25 158 PRO A C 1
ATOM 1243 O O . PRO A 1 158 ? -13.944 0.948 -0.675 1.00 96.25 158 PRO A O 1
ATOM 1246 N N . VAL A 1 159 ? -12.815 1.435 1.223 1.00 96.31 159 VAL A N 1
ATOM 1247 C CA . VAL A 1 159 ? -11.478 1.116 0.708 1.00 96.31 159 VAL A CA 1
ATOM 1248 C C . VAL A 1 159 ? -11.326 -0.400 0.670 1.00 96.31 159 VAL A C 1
ATOM 1250 O O . VAL A 1 159 ? -11.535 -1.058 1.690 1.00 96.31 159 VAL A O 1
ATOM 1253 N N . ARG A 1 160 ? -10.972 -0.967 -0.486 1.00 95.69 160 ARG A N 1
ATOM 1254 C CA . ARG A 1 160 ? -10.877 -2.424 -0.676 1.00 95.69 160 ARG A CA 1
ATOM 1255 C C . ARG A 1 160 ? -9.513 -2.842 -1.197 1.00 95.69 160 ARG A C 1
ATOM 1257 O O . ARG A 1 160 ? -8.846 -2.093 -1.893 1.00 95.69 160 ARG A O 1
ATOM 1264 N N . LEU A 1 161 ? -9.132 -4.082 -0.913 1.00 96.00 161 LEU A N 1
ATOM 1265 C CA . LEU A 1 161 ? -8.020 -4.735 -1.598 1.00 96.00 161 LEU A CA 1
ATOM 1266 C C . LEU A 1 161 ? -8.466 -5.144 -3.003 1.00 96.00 161 LEU A C 1
ATOM 1268 O O . LEU A 1 161 ? -9.565 -5.675 -3.162 1.00 96.00 161 LEU A O 1
ATOM 1272 N N . PHE A 1 162 ? -7.600 -4.993 -4.006 1.00 94.44 162 PHE A N 1
ATOM 1273 C CA . PHE A 1 162 ? -7.863 -5.609 -5.313 1.00 94.44 162 PHE A CA 1
ATOM 1274 C C . PHE A 1 162 ? -7.774 -7.134 -5.264 1.00 94.44 162 PHE A C 1
ATOM 1276 O O . PHE A 1 162 ? -8.436 -7.812 -6.048 1.00 94.44 162 PHE A O 1
ATOM 1283 N N . HIS A 1 163 ? -6.941 -7.677 -4.372 1.00 93.81 163 HIS A N 1
ATOM 1284 C CA . HIS A 1 163 ? -6.780 -9.114 -4.209 1.00 93.81 163 HIS A CA 1
ATOM 1285 C C . HIS A 1 163 ? -6.303 -9.476 -2.796 1.00 93.81 163 HIS A C 1
ATOM 1287 O O . HIS A 1 163 ? -5.475 -8.771 -2.217 1.00 93.81 163 HIS A O 1
ATOM 1293 N N . LEU A 1 164 ? -6.789 -10.602 -2.261 1.00 92.94 164 LEU A N 1
ATOM 1294 C CA . LEU A 1 164 ? -6.463 -11.070 -0.906 1.00 92.94 164 LEU A CA 1
ATOM 1295 C C . LEU A 1 164 ? -4.983 -11.420 -0.725 1.00 92.94 164 LEU A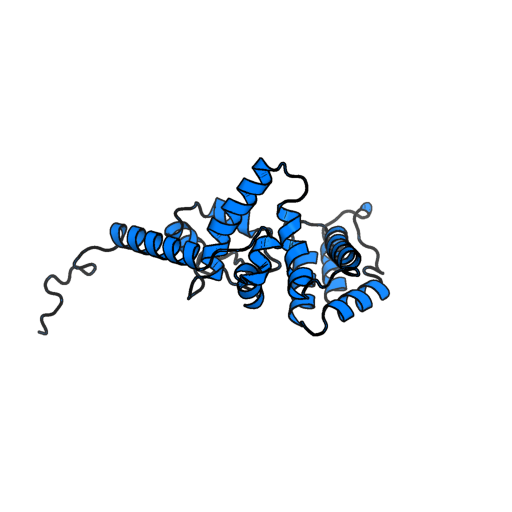 C 1
ATOM 1297 O O . LEU A 1 164 ? -4.448 -11.223 0.357 1.00 92.94 164 LEU A O 1
ATOM 1301 N N . SER A 1 165 ? -4.282 -11.807 -1.791 1.00 94.44 165 SER A N 1
ATOM 1302 C CA . SER A 1 165 ? -2.838 -12.077 -1.721 1.00 94.44 165 SER A CA 1
ATOM 1303 C C . SER A 1 165 ? -2.005 -10.888 -1.240 1.00 94.44 165 SER A C 1
ATOM 1305 O O . SER A 1 165 ? -0.888 -11.102 -0.789 1.00 94.44 165 SER A O 1
ATOM 1307 N N . PHE A 1 166 ? -2.502 -9.645 -1.335 1.00 96.44 166 PHE A N 1
ATOM 1308 C CA . PHE A 1 166 ? -1.799 -8.498 -0.755 1.00 96.44 166 PHE A CA 1
ATOM 1309 C C . PHE A 1 166 ? -1.852 -8.533 0.774 1.00 96.44 166 PHE A C 1
ATOM 1311 O O . PHE A 1 166 ? -0.835 -8.314 1.424 1.00 96.44 166 PHE A O 1
ATOM 1318 N N . ARG A 1 167 ? -3.012 -8.887 1.346 1.00 96.38 167 ARG A N 1
ATOM 1319 C CA . ARG A 1 167 ? -3.137 -9.183 2.777 1.00 96.38 167 ARG A CA 1
ATOM 1320 C C . ARG A 1 167 ? -2.217 -10.338 3.145 1.00 96.38 167 ARG A C 1
ATOM 1322 O O . ARG A 1 167 ? -1.400 -10.169 4.039 1.00 96.38 167 ARG A O 1
ATOM 1329 N N . ASP A 1 168 ? -2.329 -11.466 2.441 1.00 95.00 168 ASP A N 1
ATOM 1330 C CA . ASP A 1 168 ? -1.568 -12.679 2.763 1.00 95.00 168 ASP A CA 1
ATOM 1331 C C . ASP A 1 168 ? -0.058 -12.408 2.731 1.00 95.00 168 ASP A C 1
ATOM 1333 O O . ASP A 1 168 ? 0.661 -12.806 3.639 1.00 95.00 168 ASP A O 1
ATOM 1337 N N . PHE A 1 169 ? 0.410 -11.631 1.751 1.00 95.62 169 PHE A N 1
ATOM 1338 C CA . PHE A 1 169 ? 1.795 -11.173 1.662 1.00 95.62 169 PHE A CA 1
ATOM 1339 C C . PHE A 1 169 ? 2.234 -10.302 2.853 1.00 95.62 169 PHE A C 1
ATOM 1341 O O . PHE A 1 169 ? 3.352 -10.452 3.347 1.00 95.62 169 PHE A O 1
ATOM 1348 N N . LEU A 1 170 ? 1.386 -9.371 3.302 1.00 97.56 170 LEU A N 1
ATOM 1349 C CA . LEU A 1 170 ? 1.721 -8.444 4.386 1.00 97.56 170 LEU A CA 1
ATOM 1350 C C . LEU A 1 170 ? 1.745 -9.117 5.761 1.00 97.56 170 LEU A C 1
ATOM 1352 O O . LEU A 1 170 ? 2.503 -8.668 6.617 1.00 97.56 170 LEU A O 1
ATOM 1356 N N . VAL A 1 171 ? 0.952 -10.170 5.975 1.00 97.00 171 VAL A N 1
ATOM 1357 C CA . VAL A 1 171 ? 0.861 -10.860 7.275 1.00 97.00 171 VAL A CA 1
ATOM 1358 C C . VAL A 1 171 ? 1.693 -12.143 7.350 1.00 97.00 171 VAL A C 1
ATOM 1360 O O . VAL A 1 171 ? 1.881 -12.673 8.442 1.00 97.00 171 VAL A O 1
ATOM 1363 N N . ASP A 1 172 ? 2.248 -12.629 6.232 1.00 95.50 172 ASP A N 1
ATOM 1364 C CA . ASP A 1 172 ? 3.032 -13.871 6.177 1.00 95.50 172 ASP A CA 1
ATOM 1365 C C . ASP A 1 172 ? 4.236 -13.848 7.147 1.00 95.50 172 ASP A C 1
ATOM 1367 O O . ASP A 1 172 ? 5.203 -13.108 6.917 1.00 95.50 172 ASP A O 1
ATOM 1371 N N . PRO A 1 173 ? 4.240 -14.682 8.207 1.00 94.06 173 PRO A N 1
ATOM 1372 C CA . PRO A 1 173 ? 5.325 -14.725 9.186 1.00 94.06 173 PRO A CA 1
ATOM 1373 C C . PRO A 1 173 ? 6.695 -15.050 8.579 1.00 94.06 173 PRO A C 1
ATOM 1375 O O . PRO A 1 173 ? 7.716 -14.617 9.117 1.00 94.06 173 PRO A O 1
ATOM 1378 N N . VAL A 1 174 ? 6.742 -15.772 7.452 1.00 92.31 174 VAL A N 1
ATOM 1379 C CA . VAL A 1 174 ? 7.992 -16.107 6.747 1.00 92.31 174 VAL A CA 1
ATOM 1380 C C . VAL A 1 174 ? 8.662 -14.849 6.188 1.00 92.31 174 VAL A C 1
ATOM 1382 O O . VAL A 1 174 ? 9.888 -14.797 6.055 1.00 92.31 174 VAL A O 1
ATOM 1385 N N . LYS A 1 175 ? 7.881 -13.801 5.905 1.00 89.38 175 LYS A N 1
ATOM 1386 C CA . LYS A 1 175 ? 8.372 -12.537 5.347 1.00 89.38 175 LYS A CA 1
ATOM 1387 C C . LYS A 1 175 ? 8.770 -11.518 6.412 1.00 89.38 175 LYS A C 1
ATOM 1389 O O . LYS A 1 175 ? 9.390 -10.523 6.053 1.00 89.38 175 LYS A O 1
ATOM 1394 N N . ARG A 1 176 ? 8.530 -11.771 7.706 1.00 91.62 176 ARG A N 1
ATOM 1395 C CA . ARG A 1 176 ? 8.802 -10.828 8.813 1.00 91.62 176 ARG A CA 1
ATOM 1396 C C . ARG A 1 176 ? 10.201 -10.202 8.795 1.00 91.62 176 ARG A C 1
ATOM 1398 O O . ARG A 1 176 ? 10.354 -9.039 9.147 1.00 91.62 176 ARG A O 1
ATOM 1405 N N . THR A 1 177 ? 11.230 -10.963 8.422 1.00 87.81 177 THR A N 1
ATOM 1406 C CA . THR A 1 177 ? 12.626 -10.484 8.411 1.00 87.81 177 THR A CA 1
ATOM 1407 C C . THR A 1 177 ? 13.065 -9.877 7.080 1.00 87.81 177 THR A C 1
ATOM 1409 O O . THR A 1 177 ? 14.108 -9.232 7.032 1.00 87.81 177 THR A O 1
ATOM 1412 N N . LYS A 1 178 ? 12.298 -10.089 6.004 1.00 86.06 178 LYS A N 1
ATOM 1413 C CA . LYS A 1 178 ? 12.639 -9.673 4.632 1.00 86.06 178 LYS A CA 1
ATOM 1414 C C . LYS A 1 178 ? 11.754 -8.540 4.110 1.00 86.06 178 LYS A C 1
ATOM 1416 O O . LYS A 1 178 ? 12.177 -7.800 3.233 1.00 86.06 178 LYS A O 1
ATOM 1421 N N . ASN A 1 179 ? 10.535 -8.420 4.629 1.00 91.75 179 ASN A N 1
ATOM 1422 C CA . ASN A 1 179 ? 9.562 -7.407 4.259 1.00 91.75 179 ASN A CA 1
ATOM 1423 C C . ASN A 1 179 ? 9.434 -6.392 5.396 1.00 91.75 179 ASN A C 1
ATOM 1425 O O . ASN A 1 179 ? 8.798 -6.655 6.416 1.00 91.75 179 ASN A O 1
ATOM 1429 N N . GLU A 1 180 ? 9.991 -5.201 5.207 1.00 95.00 180 GLU A N 1
ATOM 1430 C CA . GLU A 1 180 ? 9.877 -4.130 6.196 1.00 95.00 180 GLU A CA 1
ATOM 1431 C C . GLU A 1 180 ? 8.438 -3.645 6.387 1.00 95.00 180 GLU A C 1
ATOM 1433 O O . GLU A 1 180 ? 8.124 -3.093 7.432 1.00 95.00 180 GLU A O 1
ATOM 1438 N N . PHE A 1 181 ? 7.538 -3.895 5.440 1.00 96.88 181 PHE A N 1
ATOM 1439 C CA . PHE A 1 181 ? 6.118 -3.561 5.552 1.00 96.88 181 PHE A CA 1
ATOM 1440 C C . PHE A 1 181 ? 5.287 -4.671 6.203 1.00 96.88 181 PHE A C 1
ATOM 1442 O O . PHE A 1 181 ? 4.066 -4.546 6.254 1.00 96.88 181 PHE A O 1
ATOM 1449 N N . TRP A 1 182 ? 5.920 -5.745 6.691 1.00 97.56 182 TRP A N 1
ATOM 1450 C CA . TRP A 1 182 ? 5.223 -6.833 7.374 1.00 97.56 182 TRP A CA 1
ATOM 1451 C C . TRP A 1 182 ? 4.398 -6.316 8.560 1.00 97.56 182 TRP A C 1
ATOM 1453 O O . TRP A 1 182 ? 4.799 -5.379 9.264 1.00 97.56 182 TRP A O 1
ATOM 1463 N N . ILE A 1 183 ? 3.239 -6.939 8.751 1.00 97.75 183 ILE A N 1
ATOM 1464 C CA . ILE A 1 183 ? 2.214 -6.564 9.718 1.00 97.75 183 ILE A CA 1
ATOM 1465 C C . ILE A 1 183 ? 2.025 -7.725 10.685 1.00 97.75 183 ILE A C 1
ATOM 1467 O O . ILE A 1 183 ? 1.662 -8.828 10.277 1.00 97.75 183 ILE A O 1
ATOM 1471 N N . ASP A 1 184 ? 2.238 -7.458 11.972 1.00 96.69 184 ASP A N 1
ATOM 1472 C CA . ASP A 1 184 ? 1.920 -8.413 13.027 1.00 96.69 184 ASP A CA 1
ATOM 1473 C C . ASP A 1 184 ? 0.398 -8.493 13.191 1.00 96.69 184 ASP A C 1
ATOM 1475 O O . ASP A 1 184 ? -0.247 -7.598 13.742 1.00 96.69 184 ASP A O 1
ATOM 1479 N N . GLU A 1 185 ? -0.188 -9.563 12.655 1.00 95.69 185 GLU A N 1
ATOM 1480 C CA . GLU A 1 185 ? -1.633 -9.783 12.665 1.00 95.69 185 GLU A CA 1
ATOM 1481 C C . GLU A 1 185 ? -2.204 -9.790 14.092 1.00 95.69 185 GLU A C 1
ATOM 1483 O O . GLU A 1 185 ? -3.267 -9.215 14.334 1.00 95.69 185 GLU A O 1
ATOM 1488 N N . ALA A 1 186 ? -1.490 -10.376 15.058 1.00 95.81 186 ALA A N 1
ATOM 1489 C CA . ALA A 1 186 ? -1.951 -10.448 16.440 1.00 95.81 186 ALA A CA 1
ATOM 1490 C C . ALA A 1 186 ? -1.912 -9.072 17.120 1.00 95.81 186 ALA A C 1
ATOM 1492 O O . ALA A 1 186 ? -2.868 -8.693 17.804 1.00 95.81 186 ALA A O 1
ATOM 1493 N N . GLU A 1 187 ? -0.835 -8.313 16.908 1.00 95.12 187 GLU A N 1
ATOM 1494 C CA . GLU A 1 187 ? -0.701 -6.947 17.420 1.00 95.12 187 GLU A CA 1
ATOM 1495 C C . GLU A 1 187 ? -1.813 -6.042 16.876 1.00 95.12 187 GLU A C 1
ATOM 1497 O O . GLU A 1 187 ? -2.548 -5.422 17.648 1.00 95.12 187 GLU A O 1
ATOM 1502 N N . TYR A 1 188 ? -2.015 -6.029 15.557 1.00 94.62 188 TYR A N 1
ATOM 1503 C CA . TYR A 1 188 ? -2.988 -5.134 14.937 1.00 94.62 188 TYR A CA 1
ATOM 1504 C C . TYR A 1 188 ? -4.444 -5.557 15.173 1.00 94.62 188 TYR A C 1
ATOM 1506 O O . TYR A 1 188 ? -5.313 -4.687 15.275 1.00 94.62 188 TYR A O 1
ATOM 1514 N N . HIS A 1 189 ? -4.742 -6.850 15.355 1.00 95.06 189 HIS A N 1
ATOM 1515 C CA . HIS A 1 189 ? -6.064 -7.274 15.834 1.00 95.06 189 HIS A CA 1
ATOM 1516 C C . HIS A 1 189 ? -6.349 -6.800 17.260 1.00 95.06 189 HIS A C 1
ATOM 1518 O O . HIS A 1 189 ? -7.477 -6.383 17.557 1.00 95.06 189 HIS A O 1
ATOM 1524 N N . LYS A 1 190 ? -5.344 -6.829 18.143 1.00 95.38 190 LYS A N 1
ATOM 1525 C CA . LYS A 1 190 ? -5.472 -6.278 19.495 1.00 95.38 190 LYS A CA 1
ATOM 1526 C C . LYS A 1 190 ? -5.750 -4.775 19.433 1.00 95.38 190 LYS A C 1
ATOM 1528 O O . LYS A 1 190 ? -6.739 -4.331 20.014 1.00 95.38 190 LYS A O 1
ATOM 1533 N N . THR A 1 191 ? -4.965 -4.019 18.665 1.00 93.25 191 THR A N 1
ATOM 1534 C CA . THR A 1 191 ? -5.176 -2.574 18.474 1.00 93.25 191 THR A CA 1
ATOM 1535 C C . THR A 1 191 ? -6.565 -2.270 17.911 1.00 93.25 191 THR A C 1
ATOM 1537 O O . THR A 1 191 ? -7.270 -1.416 18.443 1.00 93.25 191 THR A O 1
ATOM 1540 N N . LEU A 1 192 ? -7.011 -2.994 16.879 1.00 94.94 192 LEU A N 1
ATOM 1541 C CA . LEU A 1 192 ? -8.362 -2.850 16.322 1.00 94.94 192 LEU A CA 1
ATOM 1542 C C . LEU A 1 192 ? -9.450 -3.079 17.377 1.00 94.94 192 LEU A C 1
ATOM 1544 O O . LEU A 1 192 ? -10.422 -2.327 17.436 1.00 94.94 192 LEU A O 1
ATOM 1548 N N . THR A 1 193 ? -9.286 -4.096 18.224 1.00 95.12 193 THR A N 1
ATOM 1549 C CA . THR A 1 193 ? -10.236 -4.406 19.300 1.00 95.12 193 THR A CA 1
ATOM 1550 C C . THR A 1 193 ? -10.317 -3.264 20.312 1.00 95.12 193 THR A C 1
ATOM 1552 O O . THR A 1 193 ? -11.414 -2.822 20.655 1.00 95.12 193 THR A O 1
ATOM 1555 N N . GLU A 1 194 ? -9.170 -2.741 20.747 1.00 95.12 194 GLU A N 1
ATOM 1556 C CA . GLU A 1 194 ? -9.091 -1.602 21.669 1.00 95.12 194 GLU A CA 1
ATOM 1557 C C . GLU A 1 194 ? -9.771 -0.357 21.083 1.00 95.12 194 GLU A C 1
ATOM 1559 O O . GLU A 1 194 ? -10.584 0.282 21.755 1.00 95.12 194 GLU A O 1
ATOM 1564 N N . ARG A 1 195 ? -9.522 -0.060 19.801 1.00 93.88 195 ARG A N 1
ATOM 1565 C CA . ARG A 1 195 ? -10.155 1.055 19.083 1.00 93.88 195 ARG A CA 1
ATOM 1566 C C . ARG A 1 195 ? -11.665 0.897 18.943 1.00 93.88 195 ARG A C 1
ATOM 1568 O O . ARG A 1 195 ? -12.404 1.850 19.185 1.00 93.88 195 ARG A O 1
ATOM 1575 N N . CYS A 1 196 ? -12.142 -0.303 18.622 1.00 94.19 196 CYS A N 1
ATOM 1576 C CA . CYS A 1 196 ? -13.572 -0.604 18.590 1.00 94.19 196 CYS A CA 1
ATOM 1577 C C . CYS A 1 196 ? -14.224 -0.364 19.957 1.00 94.19 196 CYS A C 1
ATOM 1579 O O . CYS A 1 196 ? -15.257 0.299 20.029 1.00 94.19 196 CYS A O 1
ATOM 1581 N N . ILE A 1 197 ? -13.624 -0.867 21.043 1.00 94.50 197 ILE A N 1
ATOM 1582 C CA . ILE A 1 197 ? -14.135 -0.669 22.408 1.00 94.50 197 ILE A CA 1
ATOM 1583 C C . ILE A 1 197 ? -14.159 0.821 22.763 1.00 94.50 197 ILE A C 1
ATOM 1585 O O . ILE A 1 197 ? -15.175 1.312 23.257 1.00 94.50 197 ILE A O 1
ATOM 1589 N N . GLN A 1 198 ? -13.086 1.556 22.461 1.00 94.00 198 GLN A N 1
ATOM 1590 C CA . GLN A 1 198 ? -13.006 2.997 22.687 1.00 94.00 198 GLN A CA 1
ATOM 1591 C C . GLN A 1 198 ? -14.122 3.743 21.939 1.00 94.00 198 GLN A C 1
ATOM 1593 O O . GLN A 1 198 ? -14.859 4.514 22.554 1.00 94.00 198 GLN A O 1
ATOM 1598 N N . LEU A 1 199 ? -14.318 3.467 20.648 1.00 93.31 199 LEU A N 1
ATOM 1599 C CA . LEU A 1 199 ? -15.365 4.099 19.846 1.00 93.31 199 LEU A CA 1
ATOM 1600 C C . LEU A 1 199 ? -16.771 3.750 20.356 1.00 93.31 199 LEU A C 1
ATOM 1602 O O . LEU A 1 199 ? -17.629 4.627 20.480 1.00 93.31 199 LEU A O 1
ATOM 1606 N N . MET A 1 200 ? -17.001 2.481 20.703 1.00 92.19 200 MET A N 1
ATOM 1607 C CA . MET A 1 200 ? -18.257 2.030 21.302 1.00 92.19 200 MET A CA 1
ATOM 1608 C C . MET A 1 200 ? -18.529 2.734 22.632 1.00 92.19 200 MET A C 1
ATOM 1610 O O . MET A 1 200 ? -19.657 3.150 22.859 1.00 92.19 200 MET A O 1
ATOM 1614 N N . SER A 1 201 ? -17.517 2.938 23.476 1.00 90.69 201 SER A N 1
ATOM 1615 C CA . SER A 1 201 ? -17.678 3.632 24.762 1.00 90.69 201 SER A CA 1
ATOM 1616 C C . SER A 1 201 ? -18.060 5.111 24.623 1.00 90.69 201 SER A C 1
ATOM 1618 O O . SER A 1 201 ? -18.685 5.674 25.517 1.00 90.69 201 SER A O 1
ATOM 1620 N N . GLN A 1 202 ? -17.704 5.737 23.497 1.00 89.12 202 GLN A N 1
ATOM 1621 C CA . GLN A 1 202 ? -18.022 7.135 23.201 1.00 89.12 202 GLN A CA 1
ATOM 1622 C C . GLN A 1 202 ? -19.398 7.292 22.542 1.00 89.12 202 GLN A C 1
ATOM 1624 O O . GLN A 1 202 ? -20.080 8.290 22.765 1.00 89.12 202 GLN A O 1
ATOM 1629 N N . CYS A 1 203 ? -19.793 6.330 21.703 1.00 86.25 203 CYS A N 1
ATOM 1630 C CA . CYS A 1 203 ? -20.985 6.442 20.859 1.00 86.25 203 CYS A CA 1
ATOM 1631 C C . CYS A 1 203 ? -22.193 5.666 21.396 1.00 86.25 203 CYS A C 1
ATOM 1633 O O . CYS A 1 203 ? -23.336 6.059 21.152 1.00 86.25 203 CYS A O 1
ATOM 1635 N N . LEU A 1 204 ? -21.962 4.544 22.081 1.00 86.56 204 LEU A N 1
ATOM 1636 C CA . LEU A 1 204 ? -23.026 3.721 22.636 1.00 86.56 204 LEU A CA 1
ATOM 1637 C C . LEU A 1 204 ? -23.358 4.196 24.046 1.00 86.56 204 LEU A C 1
ATOM 1639 O O . LEU A 1 204 ? -22.489 4.470 24.868 1.00 86.56 204 LEU A O 1
ATOM 1643 N N . LYS A 1 205 ? -24.653 4.240 24.331 1.00 82.69 205 LYS A N 1
ATOM 1644 C CA . LYS A 1 205 ? -25.197 4.468 25.665 1.00 82.69 205 LYS A CA 1
ATOM 1645 C C . LYS A 1 205 ? -26.228 3.395 25.966 1.00 82.69 205 LYS A C 1
ATOM 1647 O O . LYS A 1 205 ? -26.817 2.819 25.046 1.00 82.69 205 LYS A O 1
ATOM 1652 N N . GLN A 1 206 ? -26.459 3.147 27.251 1.00 78.44 206 GLN A N 1
ATOM 1653 C CA . GLN A 1 206 ? -27.569 2.305 27.674 1.00 78.44 206 GLN A CA 1
ATOM 1654 C C . GLN A 1 206 ? -28.873 2.876 27.113 1.00 78.44 206 GLN A C 1
ATOM 1656 O O . GLN A 1 206 ? -29.090 4.086 27.158 1.00 78.44 206 GLN A O 1
ATOM 1661 N N . ASP A 1 207 ? -29.711 1.993 26.571 1.00 74.81 207 ASP A N 1
ATOM 1662 C CA . ASP A 1 207 ? -30.969 2.367 25.929 1.00 74.81 207 ASP A CA 1
ATOM 1663 C C . ASP A 1 207 ? -30.783 3.381 24.781 1.00 74.81 207 ASP A C 1
ATOM 1665 O O . ASP A 1 207 ? -31.319 4.490 24.785 1.00 74.81 207 ASP A O 1
ATOM 1669 N N . ILE A 1 208 ? -29.982 3.008 23.775 1.00 78.12 208 ILE A N 1
ATOM 1670 C CA . ILE A 1 208 ? -29.649 3.886 22.639 1.00 78.12 208 ILE A CA 1
ATOM 1671 C C . ILE A 1 208 ? -30.890 4.408 21.893 1.00 78.12 208 ILE A C 1
ATOM 1673 O O . ILE A 1 208 ? -30.876 5.531 21.391 1.00 78.12 208 ILE A O 1
ATOM 1677 N N . CYS A 1 209 ? -31.967 3.618 21.874 1.00 79.50 209 CYS A N 1
ATOM 1678 C CA . CYS A 1 209 ? -33.249 3.949 21.254 1.00 79.50 209 CYS A CA 1
ATOM 1679 C C . CYS A 1 209 ? -34.256 4.593 22.226 1.00 79.50 209 CYS A C 1
ATOM 1681 O O . CYS A 1 209 ? -35.387 4.856 21.822 1.00 79.50 209 CYS A O 1
ATOM 1683 N N . CYS A 1 210 ? -33.870 4.858 23.481 1.00 79.69 210 CYS A N 1
ATOM 1684 C CA . CYS A 1 210 ? -34.727 5.444 24.518 1.00 79.69 210 CYS A CA 1
ATOM 1685 C C . CYS A 1 210 ? -36.055 4.680 24.732 1.00 79.69 210 CYS A C 1
ATOM 1687 O O . CYS A 1 210 ? -37.104 5.289 24.958 1.00 79.69 210 CYS A O 1
ATOM 1689 N N . LEU A 1 211 ? -36.021 3.350 24.636 1.00 81.69 211 LEU A N 1
ATOM 1690 C CA . LEU A 1 211 ? -37.160 2.441 24.755 1.00 81.69 211 LEU A CA 1
ATOM 1691 C C . LEU A 1 211 ? -37.678 2.304 26.196 1.00 81.69 211 LEU A C 1
ATOM 1693 O O . LEU A 1 211 ? -38.747 1.730 26.389 1.00 81.69 211 LEU A O 1
ATOM 1697 N N . LYS A 1 212 ? -36.964 2.832 27.204 1.00 73.31 212 LYS A N 1
ATOM 1698 C CA . LYS A 1 212 ? -37.294 2.858 28.648 1.00 73.31 212 LYS A CA 1
ATOM 1699 C C . LYS A 1 212 ? -37.404 1.490 29.341 1.00 73.31 212 LYS A C 1
ATOM 1701 O O . LYS A 1 212 ? -37.158 1.417 30.541 1.00 73.31 212 LYS A O 1
ATOM 1706 N N . ALA A 1 213 ? -37.735 0.419 28.620 1.00 69.69 213 ALA A N 1
ATOM 1707 C CA . ALA A 1 213 ? -37.827 -0.953 29.117 1.00 69.69 213 ALA A CA 1
ATOM 1708 C C . ALA A 1 213 ? -37.416 -1.971 28.029 1.00 69.69 213 ALA A C 1
ATOM 1710 O O . ALA A 1 213 ? -38.268 -2.657 27.459 1.00 69.69 213 ALA A O 1
ATOM 1711 N N . PRO A 1 214 ? -36.117 -2.084 27.700 1.00 56.38 214 PRO A N 1
ATOM 1712 C CA . PRO A 1 214 ? -35.646 -3.108 26.774 1.00 56.38 214 PRO A CA 1
ATOM 1713 C C . PRO A 1 214 ? -35.866 -4.498 27.400 1.00 56.38 214 PRO A C 1
ATOM 1715 O O . PRO A 1 214 ? -35.167 -4.875 28.336 1.00 56.38 214 PRO A O 1
ATOM 1718 N N . GLY A 1 215 ? -36.870 -5.240 26.916 1.00 64.31 215 GLY A N 1
ATOM 1719 C CA . GLY A 1 215 ? -37.187 -6.606 27.366 1.00 64.31 215 GLY A CA 1
ATOM 1720 C C . GLY A 1 215 ? -38.613 -6.839 27.882 1.00 64.31 215 GLY A C 1
ATOM 1721 O O . GLY A 1 215 ? -38.960 -7.984 28.157 1.00 64.31 215 GLY A O 1
ATOM 1722 N N . MET A 1 216 ? -39.456 -5.807 27.986 1.00 59.06 216 MET A N 1
ATOM 1723 C CA . MET A 1 216 ? -40.888 -5.989 28.264 1.00 59.06 216 MET A CA 1
ATOM 1724 C C . MET A 1 216 ? -41.639 -6.172 26.939 1.00 59.06 216 MET A C 1
ATOM 1726 O O . MET A 1 216 ? -41.829 -5.213 26.194 1.00 59.06 216 MET A O 1
ATOM 1730 N N . LEU A 1 217 ? -42.030 -7.412 26.630 1.00 54.31 217 LEU A N 1
ATOM 1731 C CA . LEU A 1 217 ? -43.086 -7.677 25.650 1.00 54.31 217 LEU A CA 1
ATOM 1732 C C . LEU A 1 217 ? -44.386 -7.063 26.196 1.00 54.31 217 LEU A C 1
ATOM 1734 O O . LEU A 1 217 ? -44.756 -7.357 27.334 1.00 54.31 217 LEU A O 1
ATOM 1738 N N . LEU A 1 218 ? -45.017 -6.182 25.412 1.00 49.88 218 LEU A N 1
ATOM 1739 C CA . LEU A 1 218 ? -46.397 -5.738 25.643 1.00 49.88 218 LEU A CA 1
ATOM 1740 C C . LEU A 1 218 ? -47.373 -6.897 25.428 1.00 49.88 218 LEU A C 1
ATOM 1742 O O . LEU A 1 218 ? -47.135 -7.684 24.482 1.00 49.88 218 LEU A O 1
#

Foldseek 3Di:
DLQQVLQVVLQVVDDPVLHDDNCPPPPVLVVVQVVLCVPPVLQVLLLSQLLSQPVVSHNPVLSVLLVVLVVVCPPDPDDSLCSRPVSLVVVQQPPDDPVVNVVLLVLLCLQVVCQLLDPDFFFLVVSCLLSVHDSVSSCVNCSSVSSFWDHDPDRGDGIHGPDNVVSCVQAPPVCVVPDSNRHPNVVVVVVSVVSVVVSCVVQDDVPNVVPVDVPDDD

Sequence (218 aa):
YELARIRDEYNGQVPLYSKLPLGWPSQDVIRTLAQMAVPLFIFAATVCRFIEDKAWSNPGGQLKKILEYQAKTFDSELDKLDATYLPILDQLTVGHTDLQRSRILAEFRDVVGPIVLLAQPLPMLSLARLLDIPPTTIHGKLNSLHSVLDIPSADNAPVRLFHLSFRDFLVDPVKRTKNEFWIDEAEYHKTLTERCIQLMSQCLKQDICCLKAPGMLL

Organism: NCBI:txid261697

Nearest PDB structures (foldseek):
  7wbu-assembly1_A  TM=4.136E-01  e=2.740E-01  Bos taurus
  7oz3-assembly1_D  TM=3.797E-01  e=3.930E-01  Streptococcus agalactiae
  6oip-assembly1_A  TM=5.400E-01  e=1.046E+00  Homo sapiens
  8w13-assembly1_A  TM=5.369E-01  e=1.579E+00  Homo sapiens
  3f2f-assembly2_B  TM=5.633E-01  e=2.264E+00  Escherichia coli

pLDDT: mean 90.39, std 9.05, range [49.88, 97.75]

Secondary structure (DSSP, 8-state):
-HHHHHHHHHHHHS-GGGPPPTTPSPHHHHHHHHHHTSS-HHHHHHHHHHHT-TTT--HHHHHHHHHHHHHHHTTS---HHHHHHHHHHHTTTTT--HHHHHHHHHHHHHHHHHHHH-SS--BHHHHHHHHT--HHHHHHHHTT-TTTEE--SSTTSBPEES-HHHHHHHH-GGGTTT-TT---HHHHHHHHHHHHHHHHHHH--TTTT--SSTT---

Radius of gyration: 21.07 Å; Cα contacts (8 Å, |Δi|>4): 192; chains: 1; bounding box: 66×36×59 Å

Solvent-accessible surface area (backbone atoms only — not comparable to full-atom values): 12717 Å² total; per-residue (Å²): 110,68,64,49,51,49,45,54,56,50,44,72,76,45,59,81,93,71,42,72,58,92,65,46,73,44,71,66,58,52,52,52,52,54,56,67,22,60,90,45,68,65,37,53,59,34,51,50,33,46,28,60,32,69,79,69,72,40,45,71,59,42,50,47,46,50,52,53,50,52,63,68,37,76,85,46,96,66,52,71,64,49,75,55,45,43,62,61,54,52,64,78,44,63,97,50,54,73,72,54,34,52,49,51,45,52,57,44,44,71,51,50,41,53,63,61,66,46,94,62,68,46,19,53,59,56,47,18,63,53,66,76,41,59,52,68,57,52,48,64,67,48,54,74,36,60,38,54,32,47,75,58,92,48,67,83,42,43,45,37,66,76,49,68,65,59,40,52,60,32,47,36,75,89,36,55,90,79,36,85,74,44,37,60,61,69,61,47,52,50,52,52,49,54,30,50,52,52,51,44,67,74,73,56,55,89,62,78,81,67,68,91,51,93,84,69,81,128